Protein AF-A0A7Y2TC55-F1 (afdb_monomer_lite)

Sequence (192 aa):
MREKCYITIIILALTAGKILAGGFQINEHGAKAMAMGGAYTAIANDPSAIYWNAAGMTQMQGTNFLIGTALISPKSTFRGVTPSVDINYMKSNVFFPSHLFVTHSFTSSLSAGIGITTPFGLGTEWEDDWIGRYLAIKTQLTTFWVPVTLAYNVLDNLSISGGFIYSFADVLITRKNSQSPFEGDAFVELEG

Structure (mmCIF, N/CA/C/O backbone):
data_AF-A0A7Y2TC55-F1
#
_entry.id   AF-A0A7Y2TC55-F1
#
loop_
_atom_site.group_PDB
_atom_site.id
_atom_site.type_symbol
_atom_site.label_atom_id
_atom_site.label_alt_id
_atom_site.label_comp_id
_atom_site.label_asym_id
_atom_site.label_entity_id
_atom_site.label_seq_id
_atom_site.pdbx_PDB_ins_code
_atom_site.Cartn_x
_atom_site.Cartn_y
_atom_site.Cartn_z
_atom_site.occupancy
_atom_site.B_iso_or_equiv
_atom_site.auth_seq_id
_atom_site.auth_comp_id
_atom_site.auth_asym_id
_atom_site.auth_atom_id
_atom_site.pdbx_PDB_model_num
ATOM 1 N N . MET A 1 1 ? 10.753 9.059 36.890 1.00 60.38 1 MET A N 1
ATOM 2 C CA . MET A 1 1 ? 10.043 8.497 35.713 1.00 60.38 1 MET A CA 1
ATOM 3 C C . MET A 1 1 ? 10.367 9.258 34.424 1.00 60.38 1 MET A C 1
ATOM 5 O O . MET A 1 1 ? 10.762 8.619 33.461 1.00 60.38 1 MET A O 1
ATOM 9 N N . ARG A 1 2 ? 10.307 10.601 34.421 1.00 68.12 2 ARG A N 1
ATOM 10 C CA . ARG A 1 2 ? 10.691 11.458 33.277 1.00 68.12 2 ARG A CA 1
ATOM 11 C C . ARG A 1 2 ? 12.119 11.240 32.754 1.00 68.12 2 ARG A C 1
ATOM 13 O O . ARG A 1 2 ? 12.290 11.050 31.561 1.00 68.12 2 ARG A O 1
ATOM 20 N N . GLU A 1 3 ? 13.122 11.181 33.628 1.00 64.88 3 GLU A N 1
ATOM 21 C CA . GLU A 1 3 ? 14.532 11.041 33.206 1.00 64.88 3 GLU A CA 1
ATOM 22 C C . GLU A 1 3 ? 14.847 9.710 32.520 1.00 64.88 3 GLU A C 1
ATOM 24 O O . GLU A 1 3 ? 15.535 9.678 31.504 1.00 64.88 3 GLU A O 1
ATOM 29 N N . LYS A 1 4 ? 14.247 8.616 33.004 1.00 70.31 4 LYS A N 1
ATOM 30 C CA . LYS A 1 4 ? 14.345 7.306 32.347 1.00 70.31 4 LYS A CA 1
ATOM 31 C C . LYS A 1 4 ? 13.698 7.324 30.956 1.00 70.31 4 LYS A C 1
ATOM 33 O O . LYS A 1 4 ? 14.235 6.717 30.043 1.00 70.31 4 LYS A O 1
ATOM 38 N N . CYS A 1 5 ? 12.601 8.066 30.778 1.00 75.50 5 CYS A N 1
ATOM 39 C CA . CYS A 1 5 ? 11.961 8.268 29.474 1.00 75.50 5 CYS A CA 1
ATOM 40 C C . CYS A 1 5 ? 12.880 8.999 28.482 1.00 75.50 5 CYS A C 1
ATOM 42 O O . CYS A 1 5 ? 12.996 8.566 27.341 1.00 75.50 5 CYS A O 1
ATOM 44 N N . TYR A 1 6 ? 13.578 10.056 28.914 1.00 82.56 6 TYR A N 1
ATOM 45 C CA . TYR A 1 6 ? 14.521 10.776 28.050 1.00 82.56 6 TYR A CA 1
ATOM 46 C C . TYR A 1 6 ? 15.704 9.903 27.631 1.00 82.56 6 TYR A C 1
ATOM 48 O O . TYR A 1 6 ? 16.055 9.884 26.455 1.00 82.56 6 TYR A O 1
ATOM 56 N N . ILE A 1 7 ? 16.269 9.128 28.561 1.00 84.12 7 ILE A N 1
ATOM 57 C CA . ILE A 1 7 ? 17.367 8.200 28.263 1.00 84.12 7 ILE A CA 1
ATOM 58 C C . ILE A 1 7 ? 16.913 7.127 27.264 1.00 84.12 7 ILE A C 1
ATOM 60 O O . ILE A 1 7 ? 17.614 6.874 26.288 1.00 84.12 7 ILE A O 1
ATOM 64 N N . THR A 1 8 ? 15.719 6.550 27.439 1.00 83.12 8 THR A N 1
ATOM 65 C CA . THR A 1 8 ? 15.171 5.563 26.494 1.00 83.12 8 THR A CA 1
ATOM 66 C C . THR A 1 8 ? 14.935 6.161 25.104 1.00 83.12 8 THR A C 1
ATOM 68 O O . THR A 1 8 ? 15.288 5.532 24.110 1.00 83.12 8 THR A O 1
ATOM 71 N N . ILE A 1 9 ? 14.396 7.383 25.014 1.00 87.00 9 ILE A N 1
ATOM 72 C CA . ILE A 1 9 ? 14.193 8.087 23.735 1.00 87.00 9 ILE A CA 1
ATOM 73 C C . ILE A 1 9 ? 15.534 8.362 23.043 1.00 87.00 9 ILE A C 1
ATOM 75 O O . ILE A 1 9 ? 15.657 8.144 21.840 1.00 87.00 9 ILE A O 1
ATOM 79 N N . ILE A 1 10 ? 16.550 8.796 23.794 1.00 85.56 10 ILE A N 1
ATOM 80 C CA . ILE A 1 10 ? 17.893 9.065 23.264 1.00 85.56 10 ILE A CA 1
ATOM 81 C C . ILE A 1 10 ? 18.543 7.774 22.751 1.00 85.56 10 ILE A C 1
ATOM 83 O O . ILE A 1 10 ? 19.090 7.763 21.653 1.00 85.56 10 ILE A O 1
ATOM 87 N N . ILE A 1 11 ? 18.442 6.668 23.494 1.00 84.94 11 ILE A N 1
ATOM 88 C CA . ILE A 1 11 ? 18.990 5.368 23.077 1.00 84.94 11 ILE A CA 1
ATOM 89 C C . ILE A 1 11 ? 18.285 4.846 21.815 1.00 84.94 11 ILE A C 1
ATOM 91 O O . ILE A 1 11 ? 18.952 4.366 20.899 1.00 84.94 11 ILE A O 1
ATOM 95 N N . LEU A 1 12 ? 16.957 4.976 21.725 1.00 82.56 12 LEU A N 1
ATOM 96 C CA . LEU A 1 12 ? 16.197 4.612 20.522 1.00 82.56 12 LEU A CA 1
ATOM 97 C C . LEU A 1 12 ? 16.585 5.477 19.317 1.00 82.56 12 LEU A C 1
ATOM 99 O O . LEU A 1 12 ? 16.759 4.955 18.220 1.00 82.56 12 LEU A O 1
ATOM 103 N N . ALA A 1 13 ? 16.788 6.781 19.518 1.00 79.38 13 ALA A N 1
ATOM 104 C CA . ALA A 1 13 ? 17.222 7.680 18.452 1.00 79.38 13 ALA A CA 1
ATOM 105 C C . ALA A 1 13 ? 18.641 7.352 17.954 1.00 79.38 13 ALA A C 1
ATOM 107 O O . ALA A 1 13 ? 18.901 7.418 16.756 1.00 79.38 13 ALA A O 1
ATOM 108 N N . LEU A 1 14 ? 19.547 6.962 18.857 1.00 79.88 14 LEU A N 1
ATOM 109 C CA . LEU A 1 14 ? 20.931 6.601 18.525 1.00 79.88 14 LEU A CA 1
ATOM 110 C C . LEU A 1 14 ? 21.067 5.213 17.879 1.00 79.88 14 LEU A C 1
ATOM 112 O O . LEU A 1 14 ? 22.075 4.944 17.231 1.00 79.88 14 LEU A O 1
ATOM 116 N N . THR A 1 15 ? 20.073 4.336 18.042 1.00 77.25 15 THR A N 1
ATOM 117 C CA . THR A 1 15 ? 20.056 2.980 17.462 1.00 77.25 15 THR A CA 1
ATOM 118 C C . THR A 1 15 ? 19.159 2.859 16.227 1.00 77.25 15 THR A C 1
ATOM 120 O O . THR A 1 15 ? 19.128 1.804 15.591 1.00 77.25 15 THR A O 1
ATOM 123 N N . ALA A 1 16 ? 18.470 3.935 15.835 1.00 71.00 16 ALA A N 1
ATOM 124 C CA . ALA A 1 16 ? 17.654 3.986 14.628 1.00 71.00 16 ALA A CA 1
ATOM 125 C C . ALA A 1 16 ? 18.535 3.964 13.364 1.00 71.00 16 ALA A C 1
ATOM 127 O O . ALA A 1 16 ? 18.985 4.994 12.860 1.00 71.00 16 ALA A O 1
ATOM 128 N N . GLY A 1 17 ? 18.786 2.768 12.829 1.00 69.94 17 GLY A N 1
ATOM 129 C CA . GLY A 1 17 ? 19.382 2.600 11.507 1.00 69.94 17 GLY A CA 1
ATOM 130 C C . GLY A 1 17 ? 18.427 3.067 10.404 1.00 69.94 17 GLY A C 1
ATOM 131 O O . GLY A 1 17 ? 17.226 2.802 10.454 1.00 69.94 17 GLY A O 1
ATOM 132 N N . LYS A 1 18 ? 18.951 3.743 9.374 1.00 62.38 18 LYS A N 1
ATOM 133 C CA . LYS A 1 18 ? 18.178 4.064 8.164 1.00 62.38 18 LYS A CA 1
ATOM 134 C C . LYS A 1 18 ? 18.020 2.802 7.318 1.00 62.38 18 LYS A C 1
ATOM 136 O O . LYS A 1 18 ? 18.879 2.499 6.496 1.00 62.38 18 LYS A O 1
ATOM 141 N N . ILE A 1 19 ? 16.929 2.072 7.512 1.00 64.50 19 ILE A N 1
ATOM 142 C CA . ILE A 1 19 ? 16.548 0.976 6.619 1.00 64.50 19 ILE A CA 1
ATOM 143 C C . ILE A 1 19 ? 15.616 1.561 5.553 1.00 64.50 19 ILE A C 1
ATOM 145 O O . ILE A 1 19 ? 14.437 1.799 5.796 1.00 64.50 19 ILE A O 1
ATOM 149 N N . LEU A 1 20 ? 16.163 1.840 4.368 1.00 65.69 20 LEU A N 1
ATOM 150 C CA . LEU A 1 20 ? 15.408 2.320 3.207 1.00 65.69 20 LEU A CA 1
ATOM 151 C C . LEU A 1 20 ? 14.741 1.133 2.483 1.00 65.69 20 LEU A C 1
ATOM 153 O O . LEU A 1 20 ? 15.118 0.791 1.368 1.00 65.69 20 LEU A O 1
ATOM 157 N N . ALA A 1 21 ? 13.773 0.482 3.137 1.00 65.69 21 ALA A N 1
ATOM 158 C CA . ALA A 1 21 ? 13.093 -0.722 2.635 1.00 65.69 21 ALA A CA 1
ATOM 159 C C . ALA A 1 21 ? 11.672 -0.459 2.096 1.00 65.69 21 ALA A C 1
ATOM 161 O O . ALA A 1 21 ? 10.827 -1.346 2.125 1.00 65.69 21 ALA A O 1
ATOM 162 N N . GLY A 1 22 ? 11.396 0.755 1.606 1.00 74.56 22 GLY A N 1
ATOM 163 C CA . GLY A 1 22 ? 10.068 1.107 1.085 1.00 74.56 22 GLY A CA 1
ATOM 164 C C . GLY A 1 22 ? 9.680 0.353 -0.192 1.00 74.56 22 GLY A C 1
ATOM 165 O O . GLY A 1 22 ? 8.504 0.085 -0.405 1.00 74.56 22 GLY A O 1
ATOM 166 N N . GLY A 1 23 ? 10.655 -0.031 -1.025 1.00 85.81 23 GLY A N 1
ATOM 167 C CA . GLY A 1 23 ? 10.415 -0.803 -2.247 1.00 85.81 23 GLY A CA 1
ATOM 168 C C . GLY A 1 23 ? 9.293 -0.213 -3.110 1.00 85.81 23 GLY A C 1
ATOM 169 O O . GLY A 1 23 ? 9.363 0.939 -3.527 1.00 85.81 23 GLY A O 1
ATOM 170 N N . PHE A 1 24 ? 8.263 -1.022 -3.349 1.00 89.12 24 PHE A N 1
ATOM 171 C CA . PHE A 1 24 ? 7.046 -0.682 -4.095 1.00 89.12 24 PHE A CA 1
ATOM 172 C C . PHE A 1 24 ? 5.814 -0.520 -3.178 1.00 89.12 24 PHE A C 1
ATOM 174 O O . PHE A 1 24 ? 4.675 -0.581 -3.643 1.00 89.12 24 PHE A O 1
ATOM 181 N N . GLN A 1 25 ? 6.025 -0.365 -1.866 1.00 92.69 25 GLN A N 1
ATOM 182 C CA . GLN A 1 25 ? 4.958 -0.119 -0.901 1.00 92.69 25 GLN A CA 1
ATOM 183 C C . GLN A 1 25 ? 4.425 1.308 -1.041 1.00 92.69 25 GLN A C 1
ATOM 185 O O . GLN A 1 25 ? 5.180 2.274 -1.145 1.00 92.69 25 GLN A O 1
ATOM 190 N N . ILE A 1 26 ? 3.106 1.424 -0.986 1.00 93.75 26 ILE A N 1
ATOM 191 C CA . ILE A 1 26 ? 2.349 2.668 -0.989 1.00 93.75 26 ILE A CA 1
ATOM 192 C C . ILE A 1 26 ? 1.847 2.868 0.443 1.00 93.75 26 ILE A C 1
ATOM 194 O O . ILE A 1 26 ? 1.330 1.940 1.057 1.00 93.75 26 ILE A O 1
ATOM 198 N N . ASN A 1 27 ? 2.053 4.054 1.011 1.00 92.50 27 ASN A N 1
ATOM 199 C CA . ASN A 1 27 ? 1.668 4.371 2.395 1.00 92.50 27 ASN A CA 1
ATOM 200 C C . ASN A 1 27 ? 0.629 5.496 2.472 1.00 92.50 27 ASN A C 1
ATOM 202 O O . ASN A 1 27 ? 0.275 5.971 3.549 1.00 92.50 27 ASN A O 1
ATOM 206 N N . GLU A 1 28 ? 0.104 5.909 1.326 1.00 94.06 28 GLU A N 1
ATOM 207 C CA . GLU A 1 28 ? -0.791 7.043 1.136 1.00 94.06 28 GLU A CA 1
ATOM 208 C C . GLU A 1 28 ? -2.257 6.730 1.513 1.00 94.06 28 GLU A C 1
ATOM 210 O O . GLU A 1 28 ? -3.208 7.182 0.871 1.00 94.06 28 GLU A O 1
ATOM 215 N N . HIS A 1 29 ? -2.454 5.959 2.583 1.00 95.81 29 HIS A N 1
ATOM 216 C CA . HIS A 1 29 ? -3.760 5.532 3.081 1.00 95.81 29 HIS A CA 1
ATOM 217 C C . HIS A 1 29 ? -4.266 6.509 4.144 1.00 95.81 29 HIS A C 1
ATOM 219 O O . HIS A 1 29 ? -3.906 6.415 5.316 1.00 95.81 29 HIS A O 1
ATOM 225 N N . GLY A 1 30 ? -5.108 7.455 3.734 1.00 96.38 30 GLY A N 1
ATOM 226 C CA . GLY A 1 30 ? -5.598 8.538 4.582 1.00 96.38 30 GLY A CA 1
ATOM 227 C C . GLY A 1 30 ? -4.648 9.739 4.632 1.00 96.38 30 GLY A C 1
ATOM 228 O O . GLY A 1 30 ? -3.461 9.631 4.942 1.00 96.38 30 GLY A O 1
ATOM 229 N N . ALA A 1 31 ? -5.193 10.931 4.372 1.00 96.00 31 ALA A N 1
ATOM 230 C CA . ALA A 1 31 ? -4.420 12.175 4.347 1.00 96.00 31 ALA A CA 1
ATOM 231 C C . ALA A 1 31 ? -3.774 12.506 5.705 1.00 96.00 31 ALA A C 1
ATOM 233 O O . ALA A 1 31 ? -2.658 13.018 5.750 1.00 96.00 31 ALA A O 1
ATOM 234 N N . LYS A 1 32 ? -4.446 12.177 6.818 1.00 95.88 32 LYS A N 1
ATOM 235 C CA . LYS A 1 32 ? -3.916 12.393 8.170 1.00 95.88 32 LYS A CA 1
ATOM 236 C C . LYS A 1 32 ? -2.687 11.527 8.437 1.00 95.88 32 LYS A C 1
ATOM 238 O O . LYS A 1 32 ? -1.673 12.044 8.893 1.00 95.88 32 LYS A O 1
ATOM 243 N N . ALA A 1 33 ? -2.756 10.238 8.108 1.00 96.06 33 ALA A N 1
ATOM 244 C CA . ALA A 1 33 ? -1.627 9.330 8.264 1.00 96.06 33 ALA A CA 1
ATOM 245 C C . ALA A 1 33 ? -0.443 9.735 7.373 1.00 96.06 33 ALA A C 1
ATOM 247 O O . ALA A 1 33 ? 0.699 9.760 7.836 1.00 96.06 33 ALA A O 1
ATOM 248 N N . MET A 1 34 ? -0.723 10.142 6.129 1.00 95.00 34 MET A N 1
ATOM 249 C CA . MET A 1 34 ? 0.281 10.666 5.200 1.00 95.00 34 MET A CA 1
ATOM 250 C C . MET A 1 34 ? 0.965 11.928 5.742 1.00 95.00 34 MET A C 1
ATOM 252 O O . MET A 1 34 ? 2.190 12.009 5.750 1.00 95.00 34 MET A O 1
ATOM 256 N N . ALA A 1 35 ? 0.196 12.887 6.268 1.00 95.38 35 ALA A N 1
ATOM 257 C CA . ALA A 1 35 ? 0.734 14.108 6.872 1.00 95.38 35 ALA A CA 1
ATOM 258 C C . ALA A 1 35 ? 1.610 13.831 8.110 1.00 95.38 35 ALA A C 1
ATOM 260 O O . ALA A 1 35 ? 2.469 14.638 8.455 1.00 95.38 35 ALA A O 1
ATOM 261 N N . MET A 1 36 ? 1.418 12.680 8.762 1.00 95.12 36 MET A N 1
ATOM 262 C CA . MET A 1 36 ? 2.239 12.203 9.879 1.00 95.12 36 MET A CA 1
ATOM 263 C C . MET A 1 36 ? 3.418 11.321 9.432 1.00 95.12 36 MET A C 1
ATOM 265 O O . MET A 1 36 ? 4.078 10.715 10.274 1.00 95.12 36 MET A O 1
ATOM 269 N N . GLY A 1 37 ? 3.682 11.209 8.126 1.00 91.81 37 GLY A N 1
ATOM 270 C CA . GLY A 1 37 ? 4.757 10.371 7.589 1.00 91.81 37 GLY A CA 1
ATOM 271 C C . GLY A 1 37 ? 4.567 8.879 7.878 1.00 91.81 37 GLY A C 1
ATOM 272 O O . GLY A 1 37 ? 5.544 8.166 8.080 1.00 91.81 37 GLY A O 1
ATOM 273 N N . GLY A 1 38 ? 3.317 8.415 7.976 1.00 90.69 38 GLY A N 1
ATOM 274 C CA . GLY A 1 38 ? 2.980 7.029 8.310 1.00 90.69 38 GLY A CA 1
ATOM 275 C C . GLY A 1 38 ? 3.048 6.687 9.804 1.00 90.69 38 GLY A C 1
ATOM 276 O O . GLY A 1 38 ? 2.745 5.560 10.191 1.00 90.69 38 GLY A O 1
ATOM 277 N N . ALA A 1 39 ? 3.383 7.639 10.681 1.00 93.19 39 ALA A N 1
ATOM 278 C CA . ALA A 1 39 ? 3.396 7.434 12.131 1.00 93.19 39 ALA A CA 1
ATOM 279 C C . ALA A 1 39 ? 1.973 7.469 12.728 1.00 93.19 39 ALA A C 1
ATOM 281 O O . ALA A 1 39 ? 1.632 8.365 13.501 1.00 93.19 39 ALA A O 1
ATOM 282 N N . TYR A 1 40 ? 1.123 6.507 12.350 1.00 95.94 40 TYR A N 1
ATOM 283 C CA . TYR A 1 40 ? -0.318 6.563 12.631 1.00 95.94 40 TYR A CA 1
ATOM 284 C C . TYR A 1 40 ? -0.888 5.369 13.419 1.00 95.94 40 TYR A C 1
ATOM 286 O O . TYR A 1 40 ? -1.967 5.490 13.992 1.00 95.94 40 TYR A O 1
ATOM 294 N N . THR A 1 41 ? -0.162 4.253 13.554 1.00 94.38 41 THR A N 1
ATOM 295 C CA . THR A 1 41 ? -0.637 2.990 14.169 1.00 94.38 41 THR A CA 1
ATOM 296 C C . THR A 1 41 ? -1.255 3.127 15.568 1.00 94.38 41 THR A C 1
ATOM 298 O O . THR A 1 41 ? -2.235 2.451 15.874 1.00 94.38 41 THR A O 1
ATOM 301 N N . ALA A 1 42 ? -0.693 3.975 16.435 1.00 92.50 42 ALA A N 1
ATOM 302 C CA . ALA A 1 42 ? -1.195 4.163 17.802 1.00 92.50 42 ALA A CA 1
ATOM 303 C C . ALA A 1 42 ? -2.364 5.159 17.891 1.00 92.50 42 ALA A C 1
ATOM 305 O O . ALA A 1 42 ? -3.071 5.180 18.894 1.00 92.50 42 ALA A O 1
ATOM 306 N N . ILE A 1 43 ? -2.545 5.996 16.865 1.00 94.38 43 ILE A N 1
ATOM 307 C CA . ILE A 1 43 ? -3.611 6.997 16.815 1.00 94.38 43 ILE A CA 1
ATOM 308 C C . ILE A 1 43 ? -4.818 6.411 16.091 1.00 94.38 43 ILE A C 1
ATOM 310 O O . ILE A 1 43 ? -5.884 6.405 16.688 1.00 94.38 43 ILE A O 1
ATOM 314 N N . ALA A 1 44 ? -4.640 5.924 14.853 1.00 95.75 44 ALA A N 1
ATOM 315 C CA . ALA A 1 44 ? -5.605 5.167 14.043 1.00 95.75 44 ALA A CA 1
ATOM 316 C C . ALA A 1 44 ? -7.083 5.472 14.364 1.00 95.75 44 ALA A C 1
ATOM 318 O O . ALA A 1 44 ? -7.854 4.582 14.711 1.00 95.75 44 ALA A O 1
ATOM 319 N N . ASN A 1 45 ? -7.460 6.751 14.302 1.00 95.25 45 ASN A N 1
ATOM 320 C CA . ASN A 1 45 ? -8.733 7.265 14.818 1.00 95.25 45 ASN A CA 1
ATOM 321 C C . ASN A 1 45 ? -9.650 7.831 13.729 1.00 95.25 45 ASN A C 1
ATOM 323 O O . ASN A 1 45 ? -10.490 8.686 13.999 1.00 95.25 45 ASN A O 1
ATOM 327 N N . ASP A 1 46 ? -9.459 7.373 12.499 1.00 97.44 46 ASP A N 1
ATOM 328 C CA . ASP A 1 46 ? -10.343 7.597 11.362 1.00 97.44 46 ASP A CA 1
ATOM 329 C C . ASP A 1 46 ? -10.524 6.262 10.602 1.00 97.44 46 ASP A C 1
ATOM 331 O O . ASP A 1 46 ? -9.864 5.274 10.945 1.00 97.44 46 ASP A O 1
ATOM 335 N N . PRO A 1 47 ? -11.404 6.165 9.588 1.00 98.38 47 PRO A N 1
ATOM 336 C CA . PRO A 1 47 ? -11.653 4.899 8.895 1.00 98.38 47 PRO A CA 1
ATOM 337 C C . PRO A 1 47 ? -10.415 4.252 8.250 1.00 98.38 47 PRO A C 1
ATOM 339 O O . PRO A 1 47 ? -10.412 3.038 8.052 1.00 98.38 47 PRO A O 1
ATOM 342 N N . SER A 1 48 ? -9.330 5.001 7.991 1.00 97.75 48 SER A N 1
ATOM 343 C CA . SER A 1 48 ? -8.060 4.416 7.526 1.00 97.75 48 SER A CA 1
ATOM 344 C C . SER A 1 48 ? -7.392 3.517 8.577 1.00 97.75 48 SER A C 1
ATOM 346 O O . SER A 1 48 ? -6.477 2.761 8.247 1.00 97.75 48 SER A O 1
ATOM 348 N N . ALA A 1 49 ? -7.891 3.509 9.821 1.00 97.81 49 ALA A N 1
ATOM 349 C CA . ALA A 1 49 ? -7.563 2.520 10.844 1.00 97.81 49 ALA A CA 1
ATOM 350 C C . ALA A 1 49 ? -7.657 1.080 10.321 1.00 97.81 49 ALA A C 1
ATOM 352 O O . ALA A 1 49 ? -6.855 0.250 10.728 1.00 97.81 49 ALA A O 1
ATOM 353 N N . ILE A 1 50 ? -8.557 0.784 9.375 1.00 98.06 50 ILE A N 1
ATOM 354 C CA . ILE A 1 50 ? -8.645 -0.540 8.736 1.00 98.06 50 ILE A CA 1
ATOM 355 C C . ILE A 1 50 ? -7.292 -0.985 8.146 1.00 98.06 50 ILE A C 1
ATOM 357 O O . ILE A 1 50 ? -6.963 -2.165 8.234 1.00 98.06 50 ILE A O 1
ATOM 361 N N . TYR A 1 51 ? -6.508 -0.058 7.581 1.00 96.69 51 TYR A N 1
ATOM 362 C CA . TYR A 1 51 ? -5.158 -0.321 7.074 1.00 96.69 51 TYR A CA 1
ATOM 363 C C . TYR A 1 51 ? -4.089 -0.221 8.174 1.00 96.69 51 TYR A C 1
ATO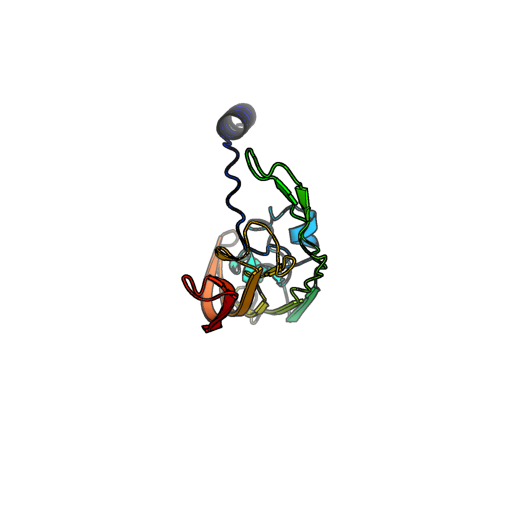M 365 O O . TYR A 1 51 ? -3.224 -1.086 8.277 1.00 96.69 51 TYR A O 1
ATOM 373 N N . TRP A 1 52 ? -4.142 0.825 9.006 1.00 96.88 52 TRP A N 1
ATOM 374 C CA . TRP A 1 52 ? -3.062 1.132 9.954 1.00 96.88 52 TRP A CA 1
ATOM 375 C C . TRP A 1 52 ? -3.096 0.318 11.251 1.00 96.88 52 TRP A C 1
ATOM 377 O O . TRP A 1 52 ? -2.050 -0.116 11.732 1.00 96.88 52 TRP A O 1
ATOM 387 N N . ASN A 1 53 ? -4.277 0.186 11.857 1.00 97.44 53 ASN A N 1
ATOM 388 C CA . ASN A 1 53 ? -4.541 -0.583 13.073 1.00 97.44 53 ASN A CA 1
ATOM 389 C C . ASN A 1 53 ? -6.058 -0.666 13.318 1.00 97.44 53 ASN A C 1
ATOM 391 O O . ASN A 1 53 ? -6.659 0.260 13.873 1.00 97.44 53 ASN A O 1
ATOM 395 N N . ALA A 1 54 ? -6.681 -1.782 12.939 1.00 98.06 54 ALA A N 1
ATOM 396 C CA . ALA A 1 54 ? -8.133 -1.925 12.994 1.00 98.06 54 ALA A CA 1
ATOM 397 C C . ALA A 1 54 ? -8.697 -1.876 14.430 1.00 98.06 54 ALA A C 1
ATOM 399 O O . ALA A 1 54 ? -9.870 -1.557 14.608 1.00 98.06 54 ALA A O 1
ATOM 400 N N . ALA A 1 55 ? -7.879 -2.086 15.470 1.00 98.12 55 ALA A N 1
ATOM 401 C CA . ALA A 1 55 ? -8.312 -1.921 16.859 1.00 98.12 55 ALA A CA 1
ATOM 402 C C . ALA A 1 55 ? -8.729 -0.473 17.168 1.00 98.12 55 ALA A C 1
ATOM 404 O O . ALA A 1 55 ? -9.564 -0.256 18.040 1.00 98.12 55 ALA A O 1
ATOM 405 N N . GLY A 1 56 ? -8.217 0.511 16.420 1.00 97.31 56 GLY A N 1
ATOM 406 C CA . GLY A 1 56 ? -8.624 1.911 16.534 1.00 97.31 56 GLY A CA 1
ATOM 407 C C . GLY A 1 56 ? -10.098 2.166 16.196 1.00 97.31 56 GLY A C 1
ATOM 408 O O . GLY A 1 56 ? -10.665 3.162 16.642 1.00 97.31 56 GLY A O 1
ATOM 409 N N . MET A 1 57 ? -10.768 1.236 15.499 1.00 97.88 57 MET A N 1
ATOM 410 C CA . MET A 1 57 ? -12.196 1.349 15.179 1.00 97.88 57 MET A CA 1
ATOM 411 C C . MET A 1 57 ? -13.116 1.372 16.400 1.00 97.88 57 MET A C 1
ATOM 413 O O . MET A 1 57 ? -14.241 1.855 16.292 1.00 97.88 57 MET A O 1
ATOM 417 N N . THR A 1 58 ? -12.668 0.877 17.556 1.00 97.00 58 THR A N 1
ATOM 418 C CA . THR A 1 58 ? -13.443 0.937 18.808 1.00 97.00 58 THR A CA 1
ATOM 419 C C . THR A 1 58 ? -13.538 2.355 19.376 1.00 97.00 58 THR A C 1
ATOM 421 O O . THR A 1 58 ? -14.366 2.612 20.242 1.00 97.00 58 THR A O 1
ATOM 424 N N . GLN A 1 59 ? -12.717 3.290 18.885 1.00 93.88 59 GLN A N 1
ATOM 425 C CA . GLN A 1 59 ? -12.721 4.698 19.295 1.00 93.88 59 GLN A CA 1
ATOM 426 C C . GLN A 1 59 ? -13.668 5.563 18.444 1.00 93.88 59 GLN A C 1
ATOM 4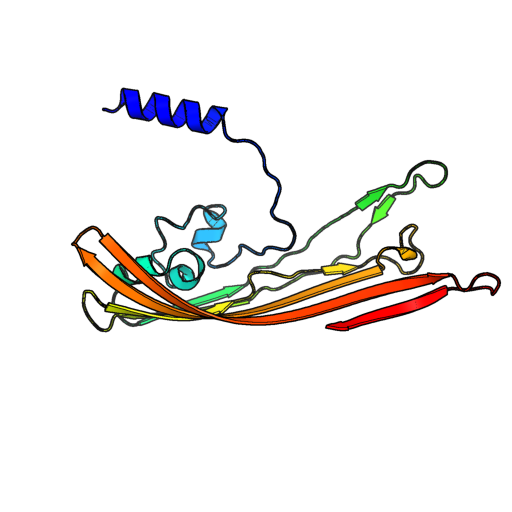28 O O . GLN A 1 59 ? -13.877 6.735 18.754 1.00 93.88 59 GLN A O 1
ATOM 433 N N . MET A 1 60 ? -14.225 5.010 17.362 1.00 95.81 60 MET A N 1
ATOM 434 C CA . MET A 1 60 ? -15.140 5.703 16.454 1.00 95.81 60 MET A CA 1
ATOM 435 C C . MET A 1 60 ? -16.585 5.298 16.743 1.00 95.81 60 MET A C 1
ATOM 437 O O . MET A 1 60 ? -16.877 4.119 16.920 1.00 95.81 60 MET A O 1
ATOM 441 N N . GLN A 1 61 ? -17.496 6.273 16.756 1.00 96.06 61 GLN A N 1
ATOM 442 C CA . GLN A 1 61 ? -18.929 6.032 16.943 1.00 96.06 61 GLN A CA 1
ATOM 443 C C . GLN A 1 61 ? -19.683 6.136 15.615 1.00 96.06 61 GLN A C 1
ATOM 445 O O . GLN A 1 61 ? -19.365 6.972 14.769 1.00 96.06 61 GLN A O 1
ATOM 450 N N . GLY A 1 62 ? -20.716 5.312 15.461 1.00 97.62 62 GLY A N 1
ATOM 451 C CA . GLY A 1 62 ? -21.597 5.289 14.299 1.00 97.62 62 GLY A CA 1
ATOM 452 C C . GLY A 1 62 ? -20.928 4.761 13.030 1.00 97.62 62 GLY A C 1
ATOM 453 O O . GLY A 1 62 ? -19.939 4.028 13.075 1.00 97.62 62 GLY A O 1
ATOM 454 N N . THR A 1 63 ? -21.505 5.128 11.885 1.00 98.56 63 THR A N 1
ATOM 455 C CA . THR A 1 63 ? -20.947 4.832 10.560 1.00 98.56 63 THR A CA 1
ATOM 456 C C . THR A 1 63 ? -20.027 5.961 10.128 1.00 98.56 63 THR A C 1
ATOM 458 O O . THR A 1 63 ? -20.463 7.106 10.033 1.00 98.56 63 THR A O 1
ATOM 461 N N . ASN A 1 64 ? -18.782 5.633 9.802 1.00 98.44 64 ASN A N 1
ATOM 462 C CA . ASN A 1 64 ? -17.806 6.581 9.284 1.00 98.44 64 ASN A CA 1
ATOM 463 C C . ASN A 1 64 ? -17.289 6.072 7.940 1.00 98.44 64 ASN A C 1
ATOM 465 O O . ASN A 1 64 ? -17.144 4.867 7.738 1.00 98.44 64 ASN A O 1
ATOM 469 N N . PHE A 1 65 ? -16.992 6.982 7.020 1.00 98.00 65 PHE A N 1
ATOM 470 C CA . PHE A 1 65 ? -16.385 6.633 5.741 1.00 98.00 65 PHE A CA 1
ATOM 471 C C . PHE A 1 65 ? -15.239 7.588 5.416 1.00 98.00 65 PHE A C 1
ATOM 473 O O . PHE A 1 65 ? -15.241 8.747 5.829 1.00 98.00 65 PHE A O 1
ATOM 480 N N . LEU A 1 66 ? -14.248 7.088 4.686 1.00 98.38 66 LEU A N 1
ATOM 481 C CA . LEU A 1 66 ? -13.106 7.851 4.202 1.00 98.38 66 LEU A CA 1
ATOM 482 C C . LEU A 1 66 ? -12.825 7.432 2.767 1.00 98.38 66 LEU A C 1
ATOM 484 O O . LEU A 1 66 ? -12.640 6.250 2.496 1.00 98.38 66 LEU A O 1
ATOM 488 N N . ILE A 1 67 ? -12.769 8.405 1.867 1.00 98.12 67 ILE A N 1
ATOM 489 C CA . ILE A 1 67 ? -12.353 8.225 0.478 1.00 98.12 67 ILE A CA 1
ATOM 490 C C . ILE A 1 67 ? -11.180 9.158 0.200 1.00 98.12 67 ILE A C 1
ATOM 492 O O . ILE A 1 67 ? -11.164 10.297 0.669 1.00 98.12 67 ILE A O 1
ATOM 496 N N . GLY A 1 68 ? -10.194 8.685 -0.551 1.00 96.88 68 GLY A N 1
ATOM 497 C CA . GLY A 1 68 ? -9.032 9.493 -0.886 1.00 96.88 68 GLY A CA 1
ATOM 498 C C . GLY A 1 68 ? -8.182 8.879 -1.983 1.00 96.88 68 GLY A C 1
ATOM 499 O O . GLY A 1 68 ? -8.313 7.706 -2.318 1.00 96.88 68 GLY A O 1
ATOM 500 N N . THR A 1 69 ? -7.291 9.691 -2.537 1.00 96.56 69 THR A N 1
ATOM 501 C CA . THR A 1 69 ? -6.231 9.260 -3.450 1.00 96.56 69 THR A CA 1
ATOM 502 C C . THR A 1 69 ? -5.004 10.121 -3.208 1.00 96.56 69 THR A C 1
ATOM 504 O O . THR A 1 69 ? -5.122 11.276 -2.791 1.00 96.56 69 THR A O 1
ATOM 507 N N . ALA A 1 70 ? -3.829 9.580 -3.503 1.00 95.00 70 ALA A N 1
ATOM 508 C CA . ALA A 1 70 ? -2.621 10.373 -3.680 1.00 95.00 70 ALA A CA 1
ATOM 509 C C . ALA A 1 70 ? -2.276 10.499 -5.160 1.00 95.00 70 ALA A C 1
ATOM 511 O O . ALA A 1 70 ? -2.764 9.727 -5.982 1.00 95.00 70 ALA A O 1
ATOM 512 N N . LEU A 1 71 ? -1.430 11.473 -5.484 1.00 95.25 71 LEU A N 1
ATOM 513 C CA . LEU A 1 71 ? -0.778 11.577 -6.783 1.00 95.25 71 LEU A CA 1
ATOM 514 C C . LEU A 1 71 ? 0.701 11.287 -6.574 1.00 95.25 71 LEU A C 1
ATOM 516 O O . LEU A 1 71 ? 1.401 12.055 -5.916 1.00 95.25 71 LEU A O 1
ATOM 520 N N . ILE A 1 72 ? 1.164 10.169 -7.119 1.00 94.25 72 ILE A N 1
ATOM 521 C CA . ILE A 1 72 ? 2.549 9.728 -6.981 1.00 94.25 72 ILE A CA 1
ATOM 522 C C . ILE A 1 72 ? 3.204 9.830 -8.351 1.00 94.25 72 ILE A C 1
ATOM 524 O O . ILE A 1 72 ? 2.769 9.180 -9.297 1.00 94.25 72 ILE A O 1
ATOM 528 N N . SER A 1 73 ? 4.257 10.640 -8.464 1.00 94.50 73 SER A N 1
ATOM 529 C CA . SER A 1 73 ? 5.058 10.756 -9.687 1.00 94.50 73 SER A CA 1
ATOM 530 C C . SER A 1 73 ? 6.518 10.439 -9.373 1.00 94.50 73 SER A C 1
ATOM 532 O O . SER A 1 73 ? 7.281 11.334 -8.989 1.00 94.50 73 SER A O 1
ATOM 534 N N . PRO A 1 74 ? 6.910 9.154 -9.451 1.00 90.69 74 PRO A N 1
ATOM 535 C CA . PRO A 1 74 ? 8.281 8.752 -9.205 1.00 90.69 74 PRO A CA 1
ATOM 536 C C . PRO A 1 74 ? 9.195 9.306 -10.299 1.00 90.69 74 PRO A C 1
ATOM 538 O O . PRO A 1 74 ? 8.817 9.405 -11.465 1.00 90.69 74 PRO A O 1
ATOM 541 N N . LYS A 1 75 ? 10.426 9.643 -9.920 1.00 92.56 75 LYS A N 1
ATOM 542 C CA . LYS A 1 75 ? 11.487 10.041 -10.847 1.00 92.56 75 LYS A CA 1
ATOM 543 C C . LYS A 1 75 ? 12.724 9.225 -10.532 1.00 92.56 75 LYS A C 1
ATOM 545 O O . LYS A 1 75 ? 13.124 9.136 -9.375 1.00 92.56 75 LYS A O 1
ATOM 550 N N . SER A 1 76 ? 13.320 8.646 -11.564 1.00 92.69 76 SER A N 1
ATOM 551 C CA . SER A 1 76 ? 14.549 7.876 -11.447 1.00 92.69 76 SER A CA 1
ATOM 552 C C . SER A 1 76 ? 15.473 8.198 -12.611 1.00 92.69 76 SER A C 1
ATOM 554 O O . SER A 1 76 ? 15.024 8.491 -13.721 1.00 92.69 76 SER A O 1
ATOM 556 N N . THR A 1 77 ? 16.771 8.156 -12.337 1.00 94.25 77 THR A N 1
ATOM 557 C CA . THR A 1 77 ? 17.831 8.356 -13.322 1.00 94.25 77 THR A CA 1
ATOM 558 C C . THR A 1 77 ? 18.813 7.210 -13.219 1.00 94.25 77 THR A C 1
ATOM 560 O O . THR A 1 77 ? 19.215 6.840 -12.115 1.00 94.25 77 THR A O 1
ATOM 563 N N . PHE A 1 78 ? 19.246 6.696 -14.360 1.00 92.12 78 PHE A N 1
ATOM 564 C CA . PHE A 1 78 ? 20.275 5.675 -14.432 1.00 92.12 78 PHE A CA 1
ATOM 565 C C . PHE A 1 78 ? 21.519 6.246 -15.101 1.00 92.12 78 PHE A C 1
ATOM 567 O O . PHE A 1 78 ? 21.434 6.814 -16.188 1.00 92.12 78 PHE A O 1
ATOM 574 N N . ARG A 1 79 ? 22.680 6.068 -14.471 1.00 91.25 79 ARG A N 1
ATOM 575 C CA . ARG A 1 79 ? 23.975 6.398 -15.064 1.00 91.25 79 ARG A CA 1
ATOM 576 C C . ARG A 1 79 ? 24.796 5.125 -15.186 1.00 91.25 79 ARG A C 1
ATOM 578 O O . ARG A 1 79 ? 25.060 4.469 -14.179 1.00 91.25 79 ARG A O 1
ATOM 585 N N . GLY A 1 80 ? 25.194 4.802 -16.411 1.00 83.44 80 GLY A N 1
ATOM 586 C CA . GLY A 1 80 ? 26.045 3.651 -16.680 1.00 83.44 80 GLY A CA 1
ATOM 587 C C . GLY A 1 80 ? 27.493 3.847 -16.216 1.00 83.44 80 GLY A C 1
ATOM 588 O O . GLY A 1 80 ? 27.880 4.876 -15.651 1.00 83.44 80 GLY A O 1
ATOM 589 N N . VAL A 1 81 ? 28.303 2.823 -16.465 1.00 83.38 81 VAL A N 1
ATOM 590 C CA . VAL A 1 81 ? 29.755 2.834 -16.253 1.00 83.38 81 VAL A CA 1
ATOM 591 C C . VAL A 1 81 ? 30.471 2.858 -17.604 1.00 83.38 81 VAL A C 1
ATOM 593 O O . VAL A 1 81 ? 29.891 2.501 -18.629 1.00 83.38 81 VAL A O 1
ATOM 596 N N . THR A 1 82 ? 31.736 3.282 -17.616 1.00 81.50 82 THR A N 1
ATOM 597 C CA . THR A 1 82 ? 32.566 3.342 -18.830 1.00 81.50 82 THR A CA 1
ATOM 598 C C . THR A 1 82 ? 32.445 2.054 -19.661 1.00 81.50 82 THR A C 1
ATOM 600 O O . THR A 1 82 ? 32.571 0.968 -19.092 1.00 81.50 82 THR A O 1
ATOM 603 N N . PRO A 1 83 ? 32.234 2.150 -20.990 1.00 79.94 83 PRO A N 1
ATOM 604 C CA . PRO A 1 83 ? 32.294 3.366 -21.814 1.00 79.94 83 PRO A CA 1
ATOM 605 C C . PRO A 1 83 ? 30.990 4.180 -21.901 1.00 79.94 83 PRO A C 1
ATOM 607 O O . PRO A 1 83 ? 31.047 5.328 -22.326 1.00 79.94 83 PRO A O 1
ATOM 610 N N . SER A 1 84 ? 29.837 3.644 -21.484 1.00 77.75 84 SER A N 1
ATOM 611 C CA . SER A 1 84 ? 28.544 4.342 -21.572 1.00 77.75 84 SER A CA 1
ATOM 612 C C . SER A 1 84 ? 28.216 5.026 -20.244 1.00 77.75 84 SER A C 1
ATOM 614 O O . SER A 1 84 ? 27.631 4.438 -19.337 1.00 77.75 84 SER A O 1
ATOM 616 N N . VAL A 1 85 ? 28.650 6.280 -20.112 1.00 85.06 85 VAL A N 1
ATOM 617 C CA . VAL A 1 85 ? 28.461 7.108 -1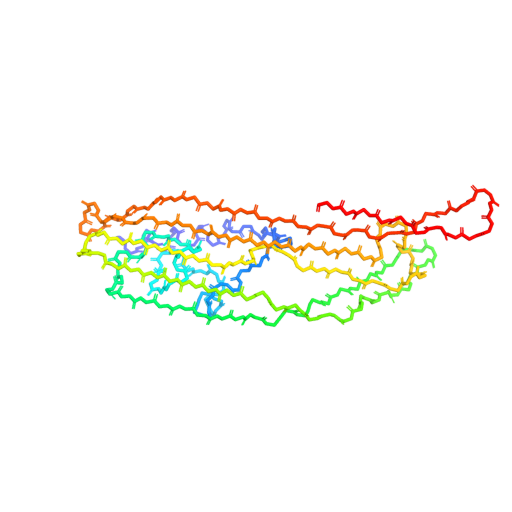8.903 1.00 85.06 85 VAL A CA 1
ATOM 618 C C . VAL A 1 85 ? 27.275 8.071 -19.005 1.00 85.06 85 VAL A C 1
ATOM 620 O O . VAL A 1 85 ? 27.117 8.937 -18.138 1.00 85.06 85 VAL A O 1
ATOM 623 N N . ASP A 1 86 ? 26.456 7.916 -20.046 1.00 88.75 86 ASP A N 1
ATOM 624 C CA . ASP A 1 86 ? 25.278 8.741 -20.294 1.00 88.75 86 ASP A CA 1
ATOM 625 C C . ASP A 1 86 ? 24.214 8.535 -19.211 1.00 88.75 86 ASP A C 1
ATOM 627 O O . ASP A 1 86 ? 24.063 7.453 -18.628 1.00 88.75 86 ASP A O 1
ATOM 631 N N . ILE A 1 87 ? 23.470 9.606 -18.939 1.00 91.56 87 ILE A N 1
ATOM 632 C CA . ILE A 1 87 ? 22.361 9.594 -17.990 1.00 91.56 87 ILE A CA 1
ATOM 633 C C . ILE A 1 87 ? 21.079 9.307 -18.765 1.00 91.56 87 ILE A C 1
ATOM 635 O O . ILE A 1 87 ? 20.684 10.072 -19.639 1.00 91.56 87 ILE A O 1
ATOM 639 N N . ASN A 1 88 ? 20.422 8.212 -18.406 1.00 93.06 88 ASN A N 1
ATOM 640 C CA . ASN A 1 88 ? 19.102 7.850 -18.894 1.00 93.06 88 ASN A CA 1
ATOM 641 C C . ASN A 1 88 ? 18.066 8.294 -17.859 1.00 93.06 88 ASN A C 1
ATOM 643 O O . ASN A 1 88 ? 18.275 8.140 -16.650 1.00 93.06 88 ASN A O 1
ATOM 647 N N . TYR A 1 89 ? 16.945 8.825 -18.330 1.00 95.19 89 TYR A N 1
ATOM 648 C CA . TYR A 1 89 ? 15.853 9.297 -17.487 1.00 95.19 89 TYR A CA 1
ATOM 649 C C . TYR A 1 89 ? 14.657 8.369 -17.646 1.00 95.19 89 TYR A C 1
ATOM 651 O O . TYR A 1 89 ? 14.310 7.982 -18.759 1.00 95.19 89 TYR A O 1
ATOM 659 N N . MET A 1 90 ? 14.022 8.026 -16.530 1.00 95.75 90 MET A N 1
ATOM 660 C CA . MET A 1 90 ? 12.749 7.319 -16.557 1.00 95.75 90 MET A CA 1
ATOM 661 C C . MET A 1 90 ? 11.664 8.237 -17.137 1.00 95.75 90 MET A C 1
ATOM 663 O O . MET A 1 90 ? 11.634 9.434 -16.823 1.00 95.75 90 MET A O 1
ATOM 667 N N . LYS A 1 91 ? 10.749 7.684 -17.939 1.00 95.94 91 LYS A N 1
ATOM 668 C CA . LYS A 1 91 ? 9.576 8.412 -18.433 1.00 95.94 91 LYS A CA 1
ATOM 669 C C . LYS A 1 91 ? 8.706 8.874 -17.261 1.00 95.94 91 LYS A C 1
ATOM 671 O O . LYS A 1 91 ? 8.573 8.194 -16.241 1.00 95.94 91 LYS A O 1
ATOM 676 N N . SER A 1 92 ? 8.117 10.060 -17.402 1.00 93.94 92 SER A N 1
ATOM 677 C CA . SER A 1 92 ? 7.264 10.645 -16.366 1.00 93.94 92 SER A CA 1
ATOM 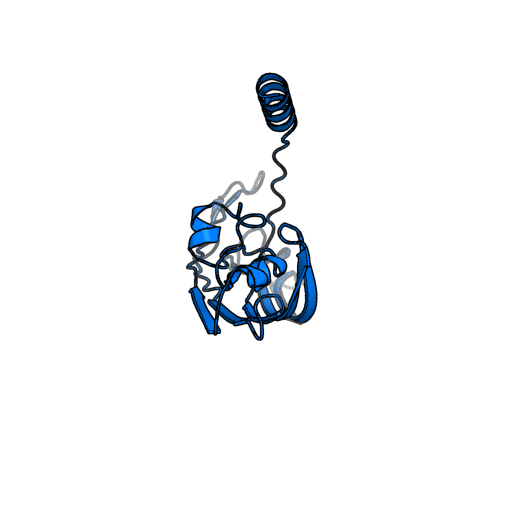678 C C . SER A 1 92 ? 5.896 9.972 -16.360 1.00 93.94 92 SER A C 1
ATOM 680 O O . SER A 1 92 ? 5.131 10.148 -17.301 1.00 93.94 92 SER A O 1
ATOM 682 N N . ASN A 1 93 ? 5.563 9.292 -15.264 1.00 91.62 93 ASN A N 1
ATOM 683 C CA . ASN A 1 93 ? 4.248 8.700 -15.028 1.00 91.62 93 ASN A CA 1
ATOM 684 C C . ASN A 1 93 ? 3.644 9.244 -13.724 1.00 91.62 93 ASN A C 1
ATOM 686 O O . ASN A 1 93 ? 4.367 9.657 -12.810 1.00 91.62 93 ASN A O 1
ATOM 690 N N . VAL A 1 94 ? 2.311 9.275 -13.654 1.00 94.50 94 VAL A N 1
ATOM 691 C CA . VAL A 1 94 ? 1.552 9.654 -12.454 1.00 94.50 94 VAL A CA 1
ATOM 692 C C . VAL A 1 94 ? 0.620 8.505 -12.090 1.00 94.50 94 VAL A C 1
ATOM 694 O O . VAL A 1 94 ? -0.182 8.069 -12.910 1.00 94.50 94 VAL A O 1
ATOM 697 N N . PHE A 1 95 ? 0.719 8.039 -10.851 1.00 94.44 95 PHE A N 1
ATOM 698 C CA . PHE A 1 95 ? -0.101 6.975 -10.284 1.00 94.44 95 PHE A CA 1
ATOM 699 C C . PHE A 1 95 ? -1.087 7.552 -9.267 1.00 94.44 95 PHE A C 1
ATOM 701 O O . PHE A 1 95 ? -0.769 8.508 -8.556 1.00 94.44 95 PHE A O 1
ATOM 708 N N . PHE A 1 96 ? -2.274 6.950 -9.190 1.00 95.06 96 PHE A N 1
ATOM 709 C CA . PHE A 1 96 ? -3.390 7.402 -8.355 1.00 95.06 96 PHE A CA 1
ATOM 710 C C . PHE A 1 96 ? -3.922 6.269 -7.457 1.00 95.06 96 PHE A C 1
ATOM 712 O O . PHE A 1 96 ? -5.013 5.747 -7.695 1.00 95.06 96 PHE A O 1
ATOM 719 N N . PRO A 1 97 ? -3.162 5.844 -6.428 1.00 94.56 97 PRO A N 1
ATOM 720 C CA . PRO A 1 97 ? -3.613 4.815 -5.494 1.00 94.56 97 PRO A CA 1
ATOM 721 C C . PRO A 1 97 ? -4.789 5.326 -4.656 1.00 94.56 97 PRO A C 1
ATOM 723 O O . PRO A 1 97 ? -4.627 6.011 -3.641 1.00 94.56 97 PRO A O 1
ATOM 726 N N . SER A 1 98 ? -5.993 5.017 -5.124 1.00 95.62 98 SER A N 1
ATOM 727 C CA . SER A 1 98 ? -7.240 5.403 -4.477 1.00 95.62 98 SER A CA 1
ATOM 728 C C . SER A 1 98 ? -7.620 4.400 -3.395 1.00 95.62 98 SER A C 1
ATOM 730 O O . SER A 1 98 ? -7.377 3.200 -3.517 1.00 95.62 98 SER A O 1
ATOM 732 N N . HIS A 1 99 ? -8.250 4.894 -2.337 1.00 97.31 99 HIS A N 1
ATOM 733 C CA . HIS A 1 99 ? -8.741 4.081 -1.238 1.00 97.31 99 HIS A CA 1
ATOM 734 C C . HIS A 1 99 ? -10.125 4.536 -0.780 1.00 97.31 99 HIS A C 1
ATOM 736 O O . HIS A 1 99 ? -10.471 5.719 -0.829 1.00 97.31 99 HIS A O 1
ATOM 742 N N . LEU A 1 100 ? -10.899 3.568 -0.299 1.00 98.25 100 LEU A N 1
ATOM 743 C CA . LEU A 1 100 ? -12.193 3.751 0.340 1.00 98.25 100 LEU A CA 1
ATOM 744 C C . LEU A 1 100 ? -12.225 2.884 1.596 1.00 98.25 100 LEU A C 1
ATOM 746 O O . LEU A 1 100 ? -11.939 1.696 1.531 1.00 98.25 100 LEU A O 1
ATOM 750 N N . PHE A 1 101 ? -12.609 3.455 2.726 1.00 98.56 101 PHE A N 1
ATOM 751 C CA . PHE A 1 101 ? -12.762 2.748 3.990 1.00 98.56 101 PHE A CA 1
ATOM 752 C C . PHE A 1 101 ? -14.110 3.096 4.601 1.00 98.56 101 PHE A C 1
ATOM 754 O O . PHE A 1 101 ? -14.502 4.262 4.608 1.00 98.56 101 PHE A O 1
ATOM 761 N N . VAL A 1 102 ? -14.807 2.099 5.133 1.00 98.75 102 VAL A N 1
ATOM 762 C CA . VAL A 1 102 ? -16.072 2.263 5.848 1.00 98.75 102 VAL A CA 1
ATOM 763 C C . VAL A 1 102 ? -15.973 1.510 7.161 1.00 98.75 102 VAL A C 1
ATOM 765 O O . VAL A 1 102 ? -15.650 0.326 7.170 1.00 98.75 102 VAL A O 1
ATOM 768 N N . THR A 1 103 ? -16.272 2.186 8.264 1.00 98.69 103 THR A N 1
ATOM 769 C CA . THR A 1 103 ? -16.344 1.588 9.598 1.00 98.69 103 THR A CA 1
ATOM 770 C C . THR A 1 103 ? -17.731 1.785 10.185 1.00 98.69 103 THR A C 1
ATOM 772 O O . THR A 1 103 ? -18.419 2.763 9.887 1.00 98.69 103 THR A O 1
ATOM 775 N N . HIS A 1 104 ? -18.155 0.848 11.023 1.00 98.62 104 HIS A N 1
ATOM 776 C CA . HIS A 1 104 ? -19.414 0.931 11.745 1.00 98.62 104 HIS A CA 1
ATOM 777 C C . HIS A 1 104 ? -19.257 0.353 13.150 1.00 98.62 104 HIS A C 1
ATOM 779 O O . HIS A 1 104 ? -18.824 -0.791 13.302 1.00 98.62 104 HIS A O 1
ATOM 785 N N . SER A 1 105 ? -19.626 1.127 14.171 1.00 98.25 105 SER A N 1
ATOM 786 C CA . SER A 1 105 ? -19.747 0.632 15.546 1.00 98.25 105 SER A CA 1
ATOM 787 C C . SER A 1 105 ? -21.149 0.059 15.776 1.00 98.25 105 SER A C 1
ATOM 789 O O . SER A 1 105 ? -22.130 0.802 15.723 1.00 98.25 105 SER A O 1
ATOM 791 N N . PHE A 1 106 ? -21.256 -1.234 16.076 1.00 97.88 106 PHE A N 1
ATOM 792 C CA . PHE A 1 106 ? -22.534 -1.874 16.422 1.00 97.88 106 PHE A CA 1
ATOM 793 C C . PHE A 1 106 ? -22.923 -1.635 17.881 1.00 97.88 106 PHE A C 1
ATOM 795 O O . PHE A 1 106 ? -24.103 -1.574 18.218 1.00 97.88 106 PHE A O 1
ATOM 802 N N . THR A 1 107 ? -21.924 -1.523 18.756 1.00 96.25 107 THR A N 1
ATOM 803 C CA . THR A 1 107 ? -22.087 -1.224 20.183 1.00 96.25 107 THR A CA 1
ATOM 804 C C . THR A 1 107 ? -20.980 -0.270 20.634 1.00 96.25 107 THR A C 1
ATOM 806 O O . THR A 1 107 ? -20.119 0.106 19.842 1.00 96.25 107 THR A O 1
ATOM 809 N N . SER A 1 108 ? -20.951 0.088 21.921 1.00 92.62 108 SER A N 1
ATOM 810 C CA . SER A 1 108 ? -19.829 0.827 22.521 1.00 92.62 108 SER A CA 1
ATOM 811 C C . SER A 1 108 ? -18.495 0.071 22.490 1.00 92.62 108 SER A C 1
ATOM 813 O O . SER A 1 108 ? -17.458 0.674 22.747 1.00 92.62 108 SER A O 1
ATOM 815 N N . SER A 1 109 ? -18.512 -1.238 22.217 1.00 95.62 109 SER A N 1
ATOM 816 C CA . SER A 1 109 ? -17.333 -2.105 22.319 1.00 95.62 109 SER A CA 1
ATOM 817 C C . SER A 1 109 ? -17.035 -2.889 21.044 1.00 95.62 109 SER A C 1
ATOM 819 O O . SER A 1 109 ? -15.923 -3.385 20.915 1.00 95.62 109 SER A O 1
ATOM 821 N N . LEU A 1 110 ? -17.987 -3.024 20.115 1.00 98.12 110 LEU A N 1
ATOM 822 C CA . LEU A 1 110 ? -17.846 -3.825 18.898 1.00 98.12 110 LEU A CA 1
ATOM 823 C C . LEU A 1 110 ? -17.986 -2.957 17.646 1.00 98.12 110 LEU A C 1
ATOM 825 O O . LEU A 1 110 ? -19.027 -2.331 17.437 1.00 98.12 110 LEU A O 1
ATOM 829 N N . SER A 1 111 ? -16.981 -3.028 16.774 1.00 98.56 111 SER A N 1
ATOM 830 C CA . SER A 1 111 ? -16.961 -2.349 15.477 1.00 98.56 111 SER A CA 1
ATOM 831 C C . SER A 1 111 ? -16.558 -3.305 14.356 1.00 98.56 111 SER A C 1
ATOM 833 O O . SER A 1 111 ? -15.797 -4.247 14.573 1.00 98.56 111 SER A O 1
ATOM 835 N N . ALA A 1 112 ? -17.026 -3.034 13.141 1.00 98.69 112 ALA A N 1
ATOM 836 C CA . ALA A 1 112 ? -16.511 -3.643 11.919 1.00 98.69 112 ALA A CA 1
ATOM 837 C C . ALA A 1 112 ? -16.016 -2.585 10.941 1.00 98.69 112 ALA A C 1
ATOM 839 O O . ALA A 1 112 ? -16.441 -1.428 10.983 1.00 98.69 112 ALA A O 1
ATOM 840 N N . GLY A 1 113 ? -15.156 -3.016 10.028 1.00 98.62 113 GLY A N 1
ATOM 841 C CA . GLY A 1 113 ? -14.687 -2.216 8.916 1.00 98.62 113 GLY A CA 1
ATOM 842 C C . GLY A 1 113 ? -14.567 -3.035 7.642 1.00 98.62 113 GLY A C 1
ATOM 843 O O . GLY A 1 113 ? -14.243 -4.222 7.673 1.00 98.62 113 GLY A O 1
ATOM 844 N N . ILE A 1 114 ? -14.811 -2.377 6.516 1.00 98.75 114 ILE A N 1
ATOM 845 C CA . ILE A 1 114 ? -14.461 -2.867 5.187 1.00 98.75 114 ILE A CA 1
ATOM 846 C C . ILE A 1 114 ? -13.751 -1.761 4.418 1.00 98.75 114 ILE A C 1
ATOM 848 O O . ILE A 1 114 ? -14.075 -0.580 4.560 1.00 98.75 114 ILE A O 1
ATOM 852 N N . GLY A 1 115 ? -12.772 -2.135 3.606 1.00 98.06 115 GLY A N 1
ATOM 853 C CA . GLY A 1 115 ? -12.063 -1.187 2.766 1.00 98.06 115 GLY A CA 1
ATOM 854 C C . GLY A 1 115 ? -11.762 -1.710 1.378 1.00 98.06 115 GLY A C 1
ATOM 855 O O . GLY A 1 115 ? -11.916 -2.890 1.083 1.00 98.06 115 GLY A O 1
ATOM 856 N N . ILE A 1 116 ? -11.292 -0.792 0.550 1.00 97.44 116 ILE A N 1
ATOM 857 C CA . ILE A 1 116 ? -10.673 -1.004 -0.745 1.00 97.44 116 ILE A CA 1
ATOM 858 C C . ILE A 1 116 ? -9.405 -0.158 -0.747 1.00 97.44 116 ILE A C 1
ATOM 860 O O . ILE A 1 116 ? -9.465 1.040 -0.465 1.00 97.44 116 ILE A O 1
ATOM 864 N N . THR A 1 117 ? -8.258 -0.767 -1.029 1.00 96.56 117 THR A N 1
ATOM 865 C CA . THR A 1 117 ? -6.971 -0.070 -0.977 1.00 96.56 117 THR A CA 1
ATOM 866 C C . THR A 1 117 ? -5.916 -0.715 -1.876 1.00 96.56 117 THR A C 1
ATOM 868 O O . THR A 1 117 ? -6.075 -1.854 -2.302 1.00 96.56 117 THR A O 1
ATOM 871 N N . THR A 1 118 ? -4.830 0.002 -2.164 1.00 95.69 118 THR A N 1
ATOM 872 C CA . THR A 1 118 ? -3.733 -0.439 -3.043 1.00 95.69 118 THR A CA 1
ATOM 873 C C . THR A 1 118 ? -2.383 -0.233 -2.334 1.00 95.69 118 THR A C 1
ATOM 875 O O . THR A 1 118 ? -1.747 0.805 -2.519 1.00 95.69 118 THR A O 1
ATOM 878 N N . PRO A 1 119 ? -1.959 -1.150 -1.449 1.00 94.25 119 PRO A N 1
ATOM 879 C CA . PRO A 1 119 ? -0.799 -0.929 -0.577 1.00 94.25 119 PRO A CA 1
ATOM 880 C C . PRO A 1 119 ? 0.542 -1.226 -1.242 1.00 94.25 119 PRO A C 1
ATOM 882 O O . PRO A 1 119 ? 1.597 -0.934 -0.687 1.00 94.25 119 PRO A O 1
ATOM 885 N N . PHE A 1 120 ? 0.509 -1.789 -2.445 1.00 94.19 120 PHE A N 1
ATOM 886 C CA . PHE A 1 120 ? 1.679 -2.022 -3.271 1.00 94.19 120 PHE A CA 1
ATOM 887 C C . PHE A 1 120 ? 1.367 -1.619 -4.708 1.00 94.19 120 PHE A C 1
ATOM 889 O O . PHE A 1 120 ? 0.242 -1.790 -5.185 1.00 94.19 120 PHE A O 1
ATOM 896 N N . GLY A 1 121 ? 2.349 -1.099 -5.426 1.00 93.56 121 GLY A N 1
ATOM 897 C CA . GLY A 1 121 ? 2.162 -0.836 -6.842 1.00 93.56 121 GLY A CA 1
ATOM 898 C C . GLY A 1 121 ? 3.229 0.057 -7.426 1.00 93.56 121 GLY A C 1
ATOM 899 O O . GLY A 1 121 ? 4.388 -0.018 -7.025 1.00 93.56 121 GLY A O 1
ATOM 900 N N . LEU A 1 122 ? 2.797 0.940 -8.326 1.00 91.06 122 LEU A N 1
ATOM 901 C CA . LEU A 1 122 ? 3.644 1.801 -9.150 1.00 91.06 122 LEU A CA 1
ATOM 902 C C . LEU A 1 122 ? 4.295 1.033 -10.302 1.00 91.06 122 LEU A C 1
ATOM 904 O O . LEU A 1 122 ? 4.128 -0.173 -10.489 1.00 91.06 122 LEU A O 1
ATOM 908 N N . GLY A 1 123 ? 5.032 1.774 -11.113 1.00 93.31 123 GLY A N 1
ATOM 909 C CA . GLY A 1 123 ? 5.772 1.222 -12.221 1.00 93.31 123 GLY A CA 1
ATOM 910 C C . GLY A 1 123 ? 6.904 2.128 -12.663 1.00 93.31 123 GLY A C 1
ATOM 911 O O . GLY A 1 123 ? 6.974 3.304 -12.300 1.00 93.31 123 GLY A O 1
ATOM 912 N N . THR A 1 124 ? 7.787 1.552 -13.462 1.00 94.75 124 THR A N 1
ATOM 913 C CA . THR A 1 124 ? 8.876 2.248 -14.138 1.00 94.75 124 THR A CA 1
ATOM 914 C C . THR A 1 124 ? 8.741 2.021 -15.631 1.00 94.75 124 THR A C 1
ATOM 916 O O . THR A 1 124 ? 8.334 0.941 -16.063 1.00 94.75 124 THR A O 1
ATOM 919 N N . GLU A 1 125 ? 9.066 3.044 -16.409 1.00 96.31 125 GLU A N 1
ATOM 920 C CA . GLU A 1 125 ? 9.097 2.958 -17.861 1.00 96.31 125 GLU A CA 1
ATOM 921 C C . GLU A 1 125 ? 10.303 3.738 -18.385 1.00 96.31 125 GLU A C 1
ATOM 923 O O . GLU A 1 125 ? 10.553 4.868 -17.958 1.00 96.31 125 GLU A O 1
ATOM 928 N N . TRP A 1 126 ? 11.058 3.125 -19.286 1.00 96.50 126 TRP A N 1
ATOM 929 C CA . TRP A 1 126 ? 12.262 3.675 -19.905 1.00 96.50 126 TRP A CA 1
ATOM 930 C C . TRP A 1 126 ? 12.095 3.715 -21.427 1.00 96.50 126 TRP A C 1
ATOM 932 O O . TRP A 1 126 ? 11.168 3.115 -21.969 1.00 96.50 126 TRP A O 1
ATOM 942 N N . GLU A 1 127 ? 12.970 4.439 -22.124 1.00 95.25 127 GLU A N 1
ATOM 943 C CA . GLU A 1 127 ? 13.014 4.404 -23.592 1.00 95.25 127 GLU A CA 1
ATOM 944 C C . GLU A 1 127 ? 13.433 3.021 -24.100 1.00 95.25 127 GLU A C 1
ATOM 946 O O . GLU A 1 127 ? 14.275 2.362 -23.495 1.00 95.25 127 GLU A O 1
ATOM 951 N N . ASP A 1 128 ? 12.875 2.571 -25.221 1.00 95.00 128 ASP A N 1
ATOM 952 C CA . ASP A 1 128 ? 13.046 1.193 -25.700 1.00 95.00 128 ASP A CA 1
ATOM 953 C C . ASP A 1 128 ? 14.496 0.836 -26.062 1.00 95.00 128 ASP A C 1
ATOM 955 O O . ASP A 1 128 ? 14.870 -0.340 -26.100 1.00 95.00 128 ASP A O 1
ATOM 959 N N . ASP A 1 129 ? 15.315 1.824 -26.401 1.00 91.56 129 ASP A N 1
ATOM 960 C CA . ASP A 1 129 ? 16.711 1.683 -26.809 1.00 91.56 129 ASP A CA 1
ATOM 961 C C . ASP A 1 129 ? 17.710 1.970 -25.676 1.00 91.56 129 ASP A C 1
ATOM 963 O O . ASP A 1 129 ? 18.921 1.847 -25.887 1.00 91.56 129 ASP A O 1
ATOM 967 N N . TRP A 1 130 ? 17.229 2.250 -24.456 1.00 92.06 130 TRP A N 1
ATOM 968 C CA . TRP A 1 130 ? 18.091 2.570 -23.320 1.00 92.06 130 TRP A CA 1
ATOM 969 C C . TRP A 1 130 ? 19.106 1.458 -23.013 1.00 92.06 130 TRP A C 1
ATOM 971 O O . TRP A 1 130 ? 18.934 0.277 -23.341 1.00 92.06 130 TRP A O 1
ATOM 981 N N . ILE A 1 131 ? 20.201 1.825 -22.345 1.00 90.88 131 ILE A N 1
ATOM 982 C CA . ILE A 1 131 ? 21.324 0.909 -22.082 1.00 90.88 131 ILE A CA 1
ATOM 983 C C . ILE A 1 131 ? 20.917 -0.339 -21.274 1.00 90.88 131 ILE A C 1
ATOM 985 O O . ILE A 1 131 ? 21.504 -1.405 -21.443 1.00 90.88 131 ILE A O 1
ATOM 989 N N . GLY A 1 132 ? 19.887 -0.230 -20.430 1.00 91.19 132 GLY A N 1
ATOM 990 C CA . GLY A 1 132 ? 19.349 -1.324 -19.621 1.00 91.19 132 GLY A CA 1
ATOM 991 C C . GLY A 1 132 ? 18.154 -2.054 -20.240 1.00 91.19 132 GLY A C 1
ATOM 992 O O . GLY A 1 132 ? 17.482 -2.796 -19.529 1.00 91.19 132 GLY A O 1
ATOM 993 N N . ARG A 1 133 ? 17.875 -1.888 -21.542 1.00 94.00 133 ARG A N 1
ATOM 994 C CA . ARG A 1 133 ? 16.703 -2.481 -22.226 1.00 94.00 133 ARG A CA 1
ATOM 995 C C . ARG A 1 133 ? 16.559 -3.998 -22.075 1.00 94.00 133 ARG A C 1
ATOM 997 O O . ARG A 1 133 ? 15.449 -4.518 -22.141 1.00 94.00 133 ARG A O 1
ATOM 1004 N N . TYR A 1 134 ? 17.661 -4.708 -21.832 1.00 94.00 134 TYR A N 1
ATOM 1005 C CA . TYR A 1 134 ? 17.660 -6.154 -21.574 1.00 94.00 134 TYR A CA 1
ATOM 1006 C C . TYR A 1 134 ? 17.338 -6.533 -20.116 1.00 94.00 134 TYR A C 1
ATOM 1008 O O . TYR A 1 134 ? 17.088 -7.702 -19.825 1.00 94.00 134 TYR A O 1
ATOM 1016 N N . LEU A 1 135 ? 17.347 -5.562 -19.197 1.00 92.56 135 LEU A N 1
ATOM 1017 C CA . LEU A 1 135 ? 16.968 -5.736 -17.794 1.00 92.56 135 LEU A CA 1
ATOM 1018 C C . LEU A 1 135 ? 15.467 -5.495 -17.616 1.00 92.56 135 LEU A C 1
ATOM 1020 O O . LEU A 1 135 ? 14.749 -6.405 -17.211 1.00 92.56 135 LEU A O 1
ATOM 1024 N N . ALA A 1 136 ? 15.002 -4.291 -17.950 1.00 93.88 136 ALA A N 1
ATOM 1025 C CA . ALA A 1 136 ? 13.594 -3.906 -17.919 1.00 93.88 136 ALA A CA 1
ATOM 1026 C C . ALA A 1 136 ? 13.380 -2.654 -18.778 1.00 93.88 136 ALA A C 1
ATOM 1028 O O . ALA A 1 136 ? 14.166 -1.718 -18.724 1.00 93.88 136 ALA A O 1
ATOM 1029 N N . ILE A 1 137 ? 12.314 -2.615 -19.563 1.00 96.81 137 ILE A N 1
ATOM 1030 C CA . ILE A 1 137 ? 11.827 -1.403 -20.237 1.00 96.81 137 ILE A CA 1
ATOM 1031 C C . ILE A 1 137 ? 10.622 -0.881 -19.475 1.00 96.81 137 ILE A C 1
ATOM 1033 O O . ILE A 1 137 ? 10.578 0.291 -19.117 1.00 96.81 137 ILE A O 1
ATOM 1037 N N . LYS A 1 138 ? 9.682 -1.778 -19.173 1.00 96.50 138 LYS A N 1
ATOM 1038 C CA . LYS A 1 138 ? 8.486 -1.482 -18.400 1.00 96.50 138 LYS A CA 1
ATOM 1039 C C . LYS A 1 138 ? 8.369 -2.471 -17.255 1.00 96.50 138 LYS A C 1
ATOM 1041 O O . LYS A 1 138 ? 8.572 -3.670 -17.427 1.00 96.50 138 LYS A O 1
ATOM 1046 N N . THR A 1 139 ? 8.056 -1.967 -16.077 1.00 95.44 139 THR A N 1
ATOM 1047 C CA . THR A 1 139 ? 7.674 -2.781 -14.925 1.00 95.44 139 THR A CA 1
ATOM 1048 C C . THR A 1 139 ? 6.489 -2.103 -14.287 1.00 95.44 139 THR A C 1
ATOM 1050 O O . THR A 1 139 ? 6.575 -0.919 -13.982 1.00 95.44 139 THR A O 1
ATOM 1053 N N . GLN A 1 140 ? 5.397 -2.822 -14.090 1.00 95.00 140 GLN A N 1
ATOM 1054 C CA . GLN A 1 140 ? 4.198 -2.301 -13.458 1.00 95.00 140 GLN A CA 1
ATOM 1055 C C . GLN A 1 140 ? 3.674 -3.343 -12.482 1.00 95.00 140 GLN A C 1
ATOM 1057 O O . GLN A 1 140 ? 3.525 -4.505 -12.841 1.00 95.00 140 GLN A O 1
ATOM 1062 N N . LEU A 1 141 ? 3.416 -2.910 -11.253 1.00 94.94 141 LEU A N 1
ATOM 1063 C CA . LEU A 1 141 ? 2.729 -3.688 -10.238 1.00 94.94 141 LEU A CA 1
ATOM 1064 C C . LEU A 1 141 ? 1.407 -2.987 -9.939 1.00 94.94 141 LEU A C 1
ATOM 1066 O O . LEU A 1 141 ? 1.375 -1.806 -9.588 1.00 94.94 141 LEU A O 1
ATOM 1070 N N . THR A 1 142 ? 0.319 -3.729 -10.048 1.00 93.38 142 THR A N 1
ATOM 1071 C CA . THR A 1 142 ? -1.013 -3.272 -9.672 1.00 93.38 142 THR A CA 1
ATOM 1072 C C . THR A 1 142 ? -1.515 -4.192 -8.578 1.00 93.38 142 THR A C 1
ATOM 1074 O O . THR A 1 142 ? -1.584 -5.398 -8.780 1.00 93.38 142 THR A O 1
ATOM 1077 N N . THR A 1 143 ? -1.865 -3.654 -7.409 1.00 94.81 143 THR A N 1
ATOM 1078 C CA . THR A 1 143 ? -2.479 -4.464 -6.348 1.00 94.81 143 THR A CA 1
ATOM 1079 C C . THR A 1 143 ? -3.792 -3.878 -5.890 1.00 94.81 143 T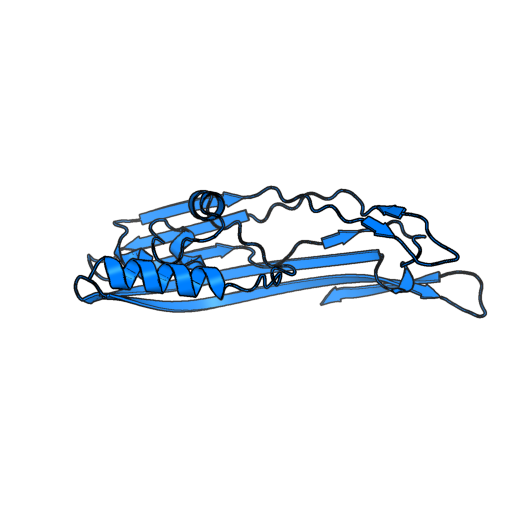HR A C 1
ATOM 1081 O O . THR A 1 143 ? -4.018 -2.672 -5.969 1.00 94.81 143 THR A O 1
ATOM 1084 N N . PHE A 1 144 ? -4.652 -4.754 -5.393 1.00 94.00 144 PHE A N 1
ATOM 1085 C CA . PHE A 1 144 ? -5.951 -4.403 -4.860 1.00 94.00 144 PHE A CA 1
ATOM 1086 C C . PHE A 1 144 ? -6.244 -5.249 -3.627 1.00 94.00 144 PHE A C 1
ATOM 1088 O O . PHE A 1 144 ? -6.211 -6.478 -3.684 1.00 94.00 144 PHE A O 1
ATOM 1095 N N . TRP A 1 145 ? -6.522 -4.589 -2.508 1.00 97.12 145 TRP A N 1
ATOM 1096 C CA . TRP A 1 145 ? -6.844 -5.203 -1.226 1.00 97.12 145 TRP A CA 1
ATOM 1097 C C . TRP A 1 145 ? -8.260 -4.845 -0.801 1.00 97.12 145 TRP A C 1
ATOM 1099 O O . TRP A 1 145 ? -8.629 -3.670 -0.772 1.00 97.12 145 TRP A O 1
ATOM 1109 N N . VAL A 1 146 ? -9.006 -5.863 -0.375 1.00 98.44 146 VAL A N 1
ATOM 1110 C CA . VAL A 1 146 ? -10.299 -5.732 0.300 1.00 98.44 146 VAL A CA 1
ATOM 1111 C C . VAL A 1 146 ? -10.163 -6.261 1.728 1.00 98.44 146 VAL A C 1
ATOM 1113 O O . VAL A 1 146 ? -10.386 -7.453 1.968 1.00 98.44 146 VAL A O 1
ATOM 1116 N N . PRO A 1 147 ? -9.728 -5.422 2.684 1.00 98.31 147 PRO A N 1
ATOM 1117 C CA . PRO A 1 147 ? -9.736 -5.779 4.094 1.00 98.31 147 PRO A CA 1
ATOM 1118 C C . PRO A 1 147 ? -11.164 -5.798 4.646 1.00 98.31 147 PRO A C 1
ATOM 1120 O O . PRO A 1 147 ? -11.929 -4.858 4.437 1.00 98.31 147 PRO A O 1
ATOM 1123 N N . VAL A 1 148 ? -11.487 -6.840 5.409 1.00 98.44 148 VAL A N 1
ATOM 1124 C CA . VAL A 1 148 ? -12.695 -6.946 6.234 1.00 98.44 148 VAL A CA 1
ATOM 1125 C C . VAL A 1 148 ? -12.252 -7.263 7.655 1.00 98.44 148 VAL A C 1
ATOM 1127 O O . VAL A 1 148 ? -11.608 -8.285 7.898 1.00 98.44 148 VAL A O 1
ATOM 1130 N N . THR A 1 149 ? -12.566 -6.379 8.597 1.00 98.44 149 THR A N 1
ATOM 1131 C CA . THR A 1 149 ? -12.039 -6.438 9.964 1.00 98.44 149 THR A CA 1
ATOM 1132 C C . THR A 1 149 ? -13.135 -6.264 11.006 1.00 98.44 149 THR A C 1
ATOM 1134 O O . THR A 1 149 ? -14.120 -5.556 10.806 1.00 98.44 149 THR A O 1
ATOM 1137 N N . LEU A 1 150 ? -12.941 -6.915 12.150 1.00 98.62 150 LEU A N 1
ATOM 1138 C CA . LEU A 1 150 ? -13.709 -6.731 13.374 1.00 98.62 150 LEU A CA 1
ATOM 1139 C C . LEU A 1 150 ? -12.773 -6.215 14.461 1.00 98.62 150 LEU A C 1
ATOM 1141 O O . LEU A 1 150 ? -11.627 -6.654 14.563 1.00 98.62 150 LEU A O 1
ATOM 1145 N N . ALA A 1 151 ? -13.266 -5.306 15.291 1.00 98.50 151 ALA A N 1
ATOM 1146 C CA . ALA A 1 151 ? -12.549 -4.774 16.437 1.00 98.50 151 ALA A CA 1
ATOM 1147 C C . ALA A 1 151 ? -13.419 -4.841 17.688 1.00 98.50 151 ALA A C 1
ATOM 1149 O O . ALA A 1 151 ? -14.619 -4.571 17.636 1.00 98.50 151 ALA A O 1
ATOM 1150 N N . TYR A 1 152 ? -12.797 -5.202 18.807 1.00 98.31 152 TYR A N 1
ATOM 1151 C CA . TYR A 1 152 ? -13.466 -5.385 20.083 1.00 98.31 152 TYR A CA 1
ATOM 1152 C C . TYR A 1 152 ? -12.680 -4.730 21.220 1.00 98.31 152 TYR A C 1
ATOM 1154 O O . TYR A 1 152 ? -11.477 -4.956 21.374 1.00 98.31 152 TYR A O 1
ATOM 1162 N N . ASN A 1 153 ? -13.368 -3.924 22.023 1.00 97.56 153 ASN A N 1
ATOM 1163 C CA . ASN A 1 153 ? -12.846 -3.353 23.255 1.00 97.56 153 ASN A CA 1
ATOM 1164 C C . ASN A 1 153 ? -12.959 -4.405 24.373 1.00 97.56 153 ASN A C 1
ATOM 1166 O O . ASN A 1 153 ? -14.059 -4.762 24.792 1.00 97.56 153 ASN A O 1
ATOM 1170 N N . VAL A 1 154 ? -11.813 -4.938 24.802 1.00 96.88 154 VAL A N 1
ATOM 1171 C CA . VAL A 1 154 ? -11.715 -5.983 25.836 1.00 96.88 154 VAL A CA 1
ATOM 1172 C C . VAL A 1 154 ? -11.707 -5.358 27.231 1.00 96.88 154 VAL A C 1
ATOM 1174 O O . VAL A 1 154 ? -12.291 -5.918 28.154 1.00 96.88 154 VAL A O 1
ATOM 1177 N N . LEU A 1 155 ? -11.025 -4.219 27.374 1.00 95.25 155 LEU A N 1
ATOM 1178 C CA . LEU A 1 155 ? -10.913 -3.414 28.591 1.00 95.25 155 LEU A CA 1
ATOM 1179 C C . LEU A 1 155 ? -10.948 -1.932 28.206 1.00 95.25 155 LEU A C 1
ATOM 1181 O O . LEU A 1 155 ? -10.578 -1.583 27.086 1.00 95.25 155 LEU A O 1
ATOM 1185 N N . ASP A 1 156 ? -11.222 -1.053 29.171 1.00 90.88 156 ASP A N 1
ATOM 1186 C CA . ASP A 1 156 ? -11.279 0.405 28.970 1.00 90.88 156 ASP A CA 1
ATOM 1187 C C . ASP A 1 156 ? -10.067 0.988 28.215 1.00 90.88 156 ASP A C 1
ATOM 1189 O O . ASP A 1 156 ? -10.192 1.970 27.486 1.00 90.88 156 ASP A O 1
ATOM 1193 N N . ASN A 1 157 ? -8.890 0.369 28.352 1.00 92.75 157 ASN A N 1
ATOM 1194 C CA . ASN A 1 157 ? -7.640 0.766 27.704 1.00 92.75 157 ASN A CA 1
ATOM 1195 C C . ASN A 1 157 ? -7.053 -0.291 26.746 1.00 92.75 157 ASN A C 1
ATOM 1197 O O . ASN A 1 157 ? -5.909 -0.142 26.313 1.00 92.75 157 ASN A O 1
ATOM 1201 N N . LEU A 1 158 ? -7.791 -1.359 26.430 1.00 95.94 158 LEU A N 1
ATOM 1202 C CA . LEU A 1 158 ? -7.323 -2.440 25.564 1.00 95.94 158 LEU A CA 1
ATOM 1203 C C . LEU A 1 158 ? -8.381 -2.809 24.527 1.00 95.94 158 LEU A C 1
ATOM 1205 O O . LEU A 1 158 ? -9.438 -3.351 24.845 1.00 95.94 158 LEU A O 1
ATOM 1209 N N . SER A 1 159 ? -8.047 -2.584 23.259 1.00 97.69 159 SER A N 1
ATOM 1210 C CA . SER A 1 159 ? -8.823 -3.060 22.116 1.00 97.69 159 SER A CA 1
ATOM 1211 C C . SER A 1 159 ? -7.992 -4.018 21.274 1.00 97.69 159 SER A C 1
ATOM 1213 O O . SER A 1 159 ? -6.789 -3.826 21.101 1.00 97.69 159 SER A O 1
ATOM 1215 N N . ILE A 1 160 ? -8.649 -5.043 20.743 1.00 98.19 160 ILE A N 1
ATOM 1216 C CA . ILE A 1 160 ? -8.067 -6.012 19.815 1.00 98.19 160 ILE A CA 1
ATOM 1217 C C . ILE A 1 160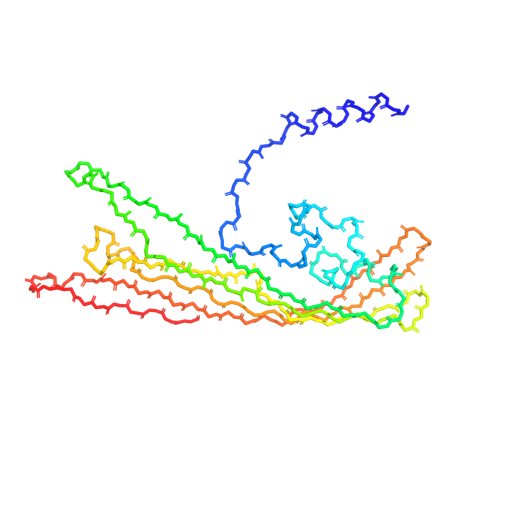 ? -8.852 -5.989 18.509 1.00 98.19 160 ILE A C 1
ATOM 1219 O O . ILE A 1 160 ? -10.011 -5.581 18.473 1.00 98.19 160 ILE A O 1
ATOM 1223 N N . SER A 1 161 ? -8.230 -6.436 17.425 1.00 98.19 161 SER A N 1
ATOM 1224 C CA . SER A 1 161 ? -8.914 -6.591 16.144 1.00 98.19 161 SER A CA 1
ATOM 1225 C C . SER A 1 161 ? -8.381 -7.793 15.384 1.00 98.19 161 SER A C 1
ATOM 1227 O O . SER A 1 161 ? -7.261 -8.242 15.625 1.00 98.19 161 SER A O 1
ATOM 1229 N N . GLY A 1 162 ? -9.199 -8.310 14.479 1.00 98.31 162 GLY A N 1
ATOM 1230 C CA . GLY A 1 162 ? -8.859 -9.411 13.593 1.00 98.31 162 GLY A CA 1
ATOM 1231 C C . GLY A 1 162 ? -9.725 -9.360 12.343 1.00 98.31 162 GLY A C 1
ATOM 1232 O O . GLY A 1 162 ? -10.804 -8.767 12.343 1.00 98.31 162 GLY A O 1
ATOM 1233 N N . GLY A 1 163 ? -9.247 -9.953 11.258 1.00 97.12 163 GLY A N 1
ATOM 1234 C CA . GLY A 1 163 ? -9.934 -9.896 9.978 1.00 97.12 163 GLY A CA 1
ATOM 1235 C C . GLY A 1 163 ? -9.212 -10.677 8.898 1.00 97.12 163 GLY A C 1
ATOM 1236 O O . GLY A 1 163 ? -8.228 -11.367 9.162 1.00 97.12 163 GLY A O 1
ATOM 1237 N N . PHE A 1 164 ? -9.708 -10.543 7.677 1.00 97.75 164 PHE A N 1
ATOM 1238 C CA . PHE A 1 164 ? -9.112 -11.122 6.482 1.00 97.75 164 PHE A CA 1
ATOM 1239 C C . PHE A 1 164 ? -8.936 -10.044 5.419 1.00 97.75 164 PHE A C 1
ATOM 1241 O O . PHE A 1 164 ? -9.642 -9.037 5.399 1.00 97.75 164 PHE A O 1
ATOM 1248 N N . ILE A 1 165 ? -7.977 -10.265 4.528 1.00 98.06 165 ILE A N 1
ATOM 1249 C CA . ILE A 1 165 ? -7.718 -9.397 3.386 1.00 98.06 165 ILE A CA 1
ATOM 1250 C C . ILE A 1 165 ? -7.815 -10.270 2.148 1.00 98.06 165 ILE A C 1
ATOM 1252 O O . ILE A 1 165 ? -7.055 -11.226 2.002 1.00 98.06 165 ILE A O 1
ATOM 1256 N N . TYR A 1 166 ? -8.748 -9.944 1.260 1.00 97.94 166 TYR A N 1
ATOM 1257 C CA . TYR A 1 166 ? -8.709 -10.478 -0.093 1.00 97.94 166 TYR A CA 1
ATOM 1258 C C . TYR A 1 166 ? -7.749 -9.620 -0.915 1.00 97.94 166 TYR A C 1
ATOM 1260 O O . TYR A 1 166 ? -7.929 -8.405 -0.993 1.00 97.94 166 TYR A O 1
ATOM 1268 N N . SER A 1 167 ? -6.718 -10.239 -1.485 1.00 96.69 167 SER A N 1
ATOM 1269 C CA . SER A 1 167 ? -5.661 -9.552 -2.227 1.00 96.69 167 SER A CA 1
ATOM 1270 C C . SER A 1 167 ? -5.604 -10.075 -3.652 1.00 96.69 167 SER A C 1
ATOM 1272 O O . SER A 1 167 ? -5.501 -11.280 -3.867 1.00 96.69 167 SER A O 1
ATOM 1274 N N . PHE A 1 168 ? -5.596 -9.154 -4.605 1.00 95.19 168 PHE A N 1
ATOM 1275 C CA . PHE A 1 168 ? -5.281 -9.410 -6.002 1.00 95.19 168 PHE A CA 1
ATOM 1276 C C . PHE A 1 168 ? -4.048 -8.594 -6.392 1.00 95.19 168 PHE A C 1
ATOM 1278 O O . PHE A 1 168 ? -3.872 -7.465 -5.922 1.00 95.19 168 PHE A O 1
ATOM 1285 N N . ALA A 1 169 ? -3.196 -9.172 -7.229 1.00 95.38 169 ALA A N 1
ATOM 1286 C CA . ALA A 1 169 ? -2.020 -8.519 -7.774 1.00 95.38 169 ALA A CA 1
ATOM 1287 C C . ALA A 1 169 ? -1.875 -8.902 -9.245 1.00 95.38 169 ALA A C 1
ATOM 1289 O O . ALA A 1 169 ? -2.197 -10.028 -9.610 1.00 95.38 169 ALA A O 1
ATOM 1290 N N . ASP A 1 170 ? -1.405 -7.948 -10.033 1.00 95.75 170 ASP A N 1
ATOM 1291 C CA . ASP A 1 170 ? -1.075 -8.095 -11.442 1.00 95.75 170 ASP A CA 1
ATOM 1292 C C . ASP A 1 170 ? 0.275 -7.415 -11.691 1.00 95.75 170 ASP A C 1
ATOM 1294 O O . ASP A 1 170 ? 0.541 -6.310 -11.192 1.00 95.75 170 ASP A O 1
ATOM 1298 N N . VAL A 1 171 ? 1.148 -8.108 -12.407 1.00 96.06 171 VAL A N 1
ATOM 1299 C CA . VAL A 1 171 ? 2.519 -7.716 -12.695 1.00 96.06 171 VAL A CA 1
ATOM 1300 C C . VAL A 1 171 ? 2.746 -7.780 -14.194 1.00 96.06 171 VAL A C 1
ATOM 1302 O O . VAL A 1 171 ? 2.627 -8.837 -14.798 1.00 96.06 171 VAL A O 1
ATOM 1305 N N . LEU A 1 172 ? 3.190 -6.663 -14.766 1.00 96.50 172 LEU A N 1
ATOM 1306 C CA . LEU A 1 172 ? 3.678 -6.583 -16.139 1.00 96.50 172 LEU A CA 1
ATOM 1307 C C . LEU A 1 172 ? 5.169 -6.261 -16.131 1.00 96.50 172 LEU A C 1
ATOM 1309 O O . LEU A 1 172 ? 5.590 -5.240 -15.580 1.00 96.50 172 LEU A O 1
ATOM 1313 N N . ILE A 1 173 ? 5.969 -7.098 -16.789 1.00 96.69 173 ILE A N 1
ATOM 1314 C CA . ILE A 1 173 ? 7.390 -6.844 -17.032 1.00 96.69 173 ILE A CA 1
ATOM 1315 C C . ILE A 1 173 ? 7.672 -6.993 -18.522 1.00 96.69 173 ILE A C 1
ATOM 1317 O O . ILE A 1 173 ? 7.575 -8.085 -19.077 1.00 96.69 173 ILE A O 1
ATOM 1321 N N . THR A 1 174 ? 8.107 -5.903 -19.145 1.00 97.75 174 THR A N 1
ATOM 1322 C CA . THR A 1 174 ? 8.550 -5.877 -20.540 1.00 97.75 174 THR A CA 1
ATOM 1323 C C . THR A 1 174 ? 10.050 -5.643 -20.581 1.00 97.75 174 THR A C 1
ATOM 1325 O O . THR A 1 174 ? 10.560 -4.719 -19.943 1.00 97.75 174 THR A O 1
ATOM 1328 N N . ARG A 1 175 ? 10.770 -6.438 -21.369 1.00 97.06 175 ARG A N 1
ATOM 1329 C CA . ARG A 1 175 ? 12.192 -6.231 -21.678 1.00 97.06 175 ARG A CA 1
ATOM 1330 C C . ARG A 1 175 ? 12.484 -6.597 -23.126 1.00 97.06 175 ARG A C 1
ATOM 1332 O O . ARG A 1 175 ? 11.713 -7.315 -23.756 1.00 97.06 175 ARG A O 1
ATOM 1339 N N . LYS A 1 176 ? 13.638 -6.169 -23.626 1.00 97.00 176 LYS A N 1
ATOM 1340 C CA . LYS A 1 176 ? 14.190 -6.685 -24.878 1.00 97.00 176 LYS A CA 1
ATOM 1341 C C . LYS A 1 176 ? 15.026 -7.937 -24.640 1.00 97.00 176 LYS A C 1
ATOM 1343 O O . LYS A 1 176 ? 15.565 -8.158 -23.555 1.00 97.00 176 LYS A O 1
ATOM 1348 N N . ASN A 1 177 ? 15.155 -8.751 -25.675 1.00 96.12 177 ASN A N 1
ATOM 1349 C CA . ASN A 1 177 ? 16.061 -9.885 -25.744 1.00 96.12 177 ASN A CA 1
ATOM 1350 C C . ASN A 1 177 ? 16.804 -9.843 -27.084 1.00 96.12 177 ASN A C 1
ATOM 1352 O O . ASN A 1 177 ? 16.171 -9.793 -28.140 1.00 96.12 177 ASN A O 1
ATOM 1356 N N . SER A 1 178 ? 18.137 -9.848 -27.035 1.00 93.94 178 SER A N 1
ATOM 1357 C CA . SER A 1 178 ? 18.964 -9.800 -28.243 1.00 93.94 178 SER A CA 1
ATOM 1358 C C . SER A 1 178 ? 18.801 -11.076 -29.060 1.00 93.94 178 SER A C 1
ATOM 1360 O O . SER A 1 178 ? 18.911 -12.171 -28.512 1.00 93.94 178 SER A O 1
ATOM 1362 N N . GLN A 1 179 ? 18.582 -10.932 -30.368 1.00 94.31 179 GLN A N 1
ATOM 1363 C CA . GLN A 1 179 ? 18.403 -12.062 -31.285 1.00 94.31 179 GLN A CA 1
ATOM 1364 C C . GLN A 1 179 ? 19.716 -12.543 -31.920 1.00 94.31 179 GLN A C 1
ATOM 1366 O O . GLN A 1 179 ? 19.693 -13.199 -32.957 1.00 94.31 179 GLN A O 1
ATOM 1371 N N . SER A 1 180 ? 20.866 -12.242 -31.306 1.00 91.44 180 SER A N 1
ATOM 1372 C CA . SER A 1 180 ? 22.183 -12.635 -31.823 1.00 91.44 180 SER A CA 1
ATOM 1373 C C . SER A 1 180 ? 22.237 -14.135 -32.177 1.00 91.44 180 SER A C 1
ATOM 1375 O O . SER A 1 180 ? 21.856 -14.967 -31.348 1.00 91.44 180 SER A O 1
ATOM 1377 N N . PRO A 1 181 ? 22.705 -14.502 -33.390 1.00 92.25 181 PRO A N 1
ATOM 1378 C CA . PRO A 1 181 ? 23.467 -13.674 -34.337 1.00 92.25 181 PRO A CA 1
ATOM 1379 C C . PRO A 1 181 ? 22.632 -12.843 -35.331 1.00 92.25 181 PRO A C 1
ATOM 1381 O O . PRO A 1 181 ? 23.212 -12.208 -36.210 1.00 92.25 181 PRO A O 1
ATOM 1384 N N . PHE A 1 182 ? 21.303 -12.843 -35.239 1.00 93.50 182 PHE A N 1
ATOM 1385 C CA . PHE A 1 182 ? 20.449 -12.019 -36.094 1.00 93.50 182 PHE A CA 1
ATOM 1386 C C . PHE A 1 182 ? 20.451 -10.556 -35.636 1.00 93.50 182 PHE A C 1
ATOM 1388 O O . PHE A 1 182 ? 20.598 -10.255 -34.450 1.00 93.50 182 PHE A O 1
ATOM 1395 N N . GLU A 1 183 ? 20.292 -9.639 -36.589 1.00 91.00 183 GLU A N 1
ATOM 1396 C CA . GLU A 1 183 ? 20.169 -8.213 -36.297 1.00 91.00 183 GLU A CA 1
ATOM 1397 C C . GLU A 1 183 ? 18.798 -7.920 -35.667 1.00 91.00 183 GLU A C 1
ATOM 1399 O O . GLU A 1 183 ? 17.762 -8.309 -36.208 1.00 91.00 183 GLU A O 1
ATOM 1404 N N . GLY A 1 184 ? 18.796 -7.225 -34.525 1.00 90.56 184 GLY A N 1
ATOM 1405 C CA . GLY A 1 184 ? 17.586 -6.762 -33.843 1.00 90.56 184 GLY A CA 1
ATOM 1406 C C . GLY A 1 184 ? 17.334 -7.378 -32.463 1.00 90.56 184 GLY A C 1
ATOM 1407 O O . GLY A 1 184 ? 18.005 -8.313 -32.017 1.00 90.56 184 GLY A O 1
ATOM 1408 N N . ASP A 1 185 ? 16.327 -6.822 -31.791 1.00 94.38 185 ASP A N 1
ATOM 1409 C CA . ASP A 1 185 ? 15.856 -7.245 -30.473 1.00 94.38 185 ASP A CA 1
ATOM 1410 C C . ASP A 1 185 ? 14.392 -7.701 -30.570 1.00 94.38 185 ASP A C 1
ATOM 1412 O O . ASP A 1 185 ? 13.589 -7.073 -31.261 1.00 94.38 185 ASP A O 1
ATOM 1416 N N . ALA A 1 186 ? 14.030 -8.756 -29.838 1.00 94.12 186 ALA A N 1
ATOM 1417 C CA . ALA A 1 186 ? 12.637 -9.151 -29.628 1.00 94.12 186 ALA A CA 1
ATOM 1418 C C . ALA A 1 186 ? 12.129 -8.629 -28.280 1.00 94.12 186 ALA A C 1
ATOM 1420 O O . ALA A 1 186 ? 12.896 -8.531 -27.317 1.00 94.12 186 ALA A O 1
ATOM 1421 N N . PHE A 1 187 ? 10.834 -8.332 -28.192 1.00 95.50 187 PHE A N 1
ATOM 1422 C CA . PHE A 1 187 ? 10.183 -8.031 -26.920 1.00 95.50 187 PHE A CA 1
ATOM 1423 C C . PHE A 1 187 ? 9.810 -9.323 -26.193 1.00 95.50 187 PHE A C 1
ATOM 1425 O O . PHE A 1 187 ? 9.327 -10.280 -26.795 1.00 95.50 187 PHE A O 1
ATOM 1432 N N . VAL A 1 188 ? 10.043 -9.332 -24.884 1.00 95.88 188 VAL A N 1
ATOM 1433 C CA . VAL A 1 188 ? 9.569 -10.364 -23.965 1.00 95.88 188 VAL A CA 1
ATOM 1434 C C . VAL A 1 188 ? 8.679 -9.678 -22.945 1.00 95.88 188 VAL A C 1
ATOM 1436 O O . VAL A 1 188 ? 9.152 -8.810 -22.205 1.00 95.88 188 VAL A O 1
ATOM 1439 N N . GLU A 1 189 ? 7.416 -10.085 -22.915 1.00 96.38 189 GLU A N 1
ATOM 1440 C CA . GLU A 1 189 ? 6.413 -9.630 -21.956 1.00 96.38 189 GLU A CA 1
ATOM 1441 C C . GLU A 1 189 ? 6.073 -10.777 -21.008 1.00 96.38 189 GLU A C 1
ATOM 1443 O O . GLU A 1 189 ? 5.858 -11.916 -21.426 1.00 96.38 189 GLU A O 1
ATOM 1448 N N . LEU A 1 190 ? 6.106 -10.476 -19.715 1.00 94.56 190 LEU A N 1
ATOM 1449 C CA . LEU A 1 190 ? 5.714 -11.373 -18.641 1.00 94.56 190 LEU A CA 1
ATOM 1450 C C . LEU A 1 190 ? 4.542 -10.727 -17.909 1.00 94.56 190 LEU A C 1
ATOM 1452 O O . LEU A 1 190 ? 4.688 -9.617 -17.396 1.00 94.56 190 LEU A O 1
ATOM 1456 N N . GLU A 1 191 ? 3.423 -11.441 -17.868 1.00 95.06 191 GLU A N 1
ATOM 1457 C CA . GLU A 1 191 ? 2.188 -11.060 -17.183 1.00 95.06 191 GLU A CA 1
ATOM 1458 C C . GLU A 1 191 ? 1.846 -12.123 -16.133 1.00 95.06 191 GLU A C 1
ATOM 1460 O O . GLU A 1 191 ? 2.035 -13.320 -16.390 1.00 95.06 191 GLU A O 1
ATOM 1465 N N . GLY A 1 192 ? 1.364 -11.713 -14.958 1.00 87.12 192 GLY A N 1
ATOM 1466 C CA . GLY A 1 192 ? 0.919 -12.644 -13.916 1.00 87.12 192 GLY A CA 1
ATOM 1467 C C . GLY A 1 192 ? 0.547 -12.010 -12.591 1.00 87.12 192 GLY A C 1
ATOM 1468 O O . GLY A 1 192 ? 0.697 -10.779 -12.452 1.00 87.12 192 GLY A O 1
#

Foldseek 3Di:
DVVVVVVVVVVCVVPDDPDPPCPQFDQPQDPVCVVVVNPCLVPLQAQSCLVRPVQNLLNDAAKHKDKDWDWDWDWDWDADDPPGRDIFTWDTDIDIWIKMKMKGDPDNFKIKIKMKTWGGWDKTAGDCPDPCQQPFRIKTKTKIKIWIKMKGDPDPPDIDMDTDIDMDMKIWTWGWDDPPVDPDTDIDIDID

Secondary structure (DSSP, 8-state):
-HHHHHHHHHHHHHH-------TTB---SSHHHHHTTTTTTTT--STTHHHH-GGGGGG--SEEEEEEE--B----EEE--TT--PEEE-----B--EEEEEEEESSSSEEEEEEEB--BEEEEE--TTSTTTTT-SEEEEEEEEEEEEEEEEEETTEEEEEEEEEEEEEEEEEEEEE-TTSSSEEEEEEE-

pLDDT: mean 92.57, std 7.83, range [60.38, 98.75]

Radius of gyration: 22.52 Å; chains: 1; bounding box: 55×28×72 Å